Protein AF-A0A1Y4GPY2-F1 (afdb_monomer)

Secondary structure (DSSP, 8-state):
------HHHHHHHHHHHHHHHHHHHHHHHHHHHHHHHHHH-GGG--HHHHHHHHHHHHHHHHHHHHHHHH-S-HHHHHHHTHHHHHHHS-SHHHHHHHHHHHHTT-HHHHHHHHHHHHHHHHHHHHHHHHHH--TTTTT-THHHHHHHHHHHHHHHHHHHHHHH---HHHHHHHHHHHHTT---SSS---SHHHHHHHHHHHHHHHHHHHHHHHHHHHHHHHHHHGGG---HHHHHHHHHHTTGGG--HHHHHHHHHHHHHHHHHTS-----------S-----SHHHHHHHT-HHHHHHHHHHHHHHHHHHHHHHHHHHHHHHS--

Radius of gyration: 28.63 Å; Cα contacts (8 Å, |Δi|>4): 194; chains: 1; bounding box: 67×47×97 Å

pLDDT: mean 74.36, std 15.92, range [27.17, 95.75]

Nearest PDB structures (foldseek):
  4qe9-assembly1_A  TM=8.331E-01  e=1.041E-02  Methanothermobacter thermautotrophicus str. Delta H
  6u6h-assembly1_A  TM=8.028E-01  e=7.815E-03  Methanothermobacter thermautotrophicus
  3ldc-assembly1_A  TM=8.212E-01  e=1.145E-02  Methanothermobacter th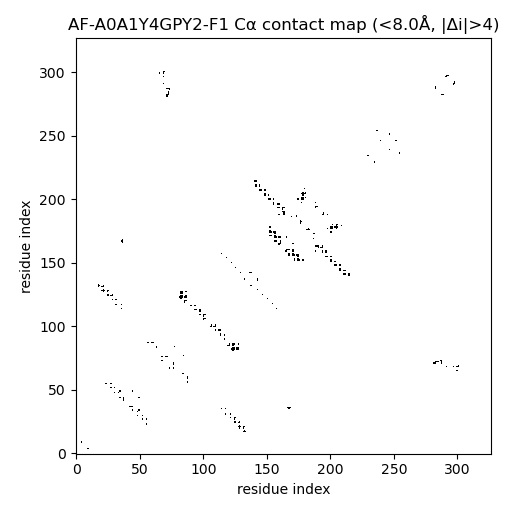ermautotrophicus str. Delta H
  3ous-assembly1_A  TM=8.246E-01  e=1.260E-02  Methanothermobacter thermautotrophicus str. Delta H
  8vt9-assembly1_A  TM=5.087E-01  e=3.182E-04  Spirochaeta thermophila

Sequence (327 aa):
MDVKLKPFVKKRAIFVYEVSLPLMALFSLVTLIALGSSYFHPERQPLLIYALDHIIWFVFTADLLVRLCFARSLKGFLTSRLPELVAVVPVMPFIALNYVFERLGWDGVSSFYIQAVFFVKFIAYLGRAFTTQSRFFKTNLLHYAGGVTIISIVTAAMFFVNSEKSTYEDAIWWAFVTASTTGYGDIVPKSDMGRVTGVCLMILGVACTTAFTSIIAGRIMARSGEQKKQNPHIAAIQGQLDRFMSLTDDEVEDICAVLKSLKRGGEAPEEAEESEKPEDSAPQTALDRRWQSLAAVARVREKFAPFIRAEEEMTELIKEKKKEEGD

Structure (mmCIF, N/CA/C/O backbone):
data_AF-A0A1Y4GPY2-F1
#
_entry.id   AF-A0A1Y4GPY2-F1
#
loop_
_atom_site.group_PDB
_atom_site.id
_atom_site.type_symbol
_atom_site.label_atom_id
_atom_site.label_alt_id
_atom_site.label_comp_id
_atom_site.label_asym_id
_atom_site.label_entity_id
_atom_site.label_seq_id
_atom_site.pdbx_PDB_ins_code
_atom_site.Cartn_x
_atom_site.Cartn_y
_atom_site.Cartn_z
_atom_site.occupancy
_atom_site.B_iso_or_equiv
_atom_site.auth_seq_id
_atom_site.auth_comp_id
_atom_site.auth_asym_id
_atom_site.auth_atom_id
_atom_site.pdbx_PDB_model_num
ATOM 1 N N . MET A 1 1 ? -42.551 -0.683 2.704 1.00 32.09 1 MET A N 1
ATOM 2 C CA . MET A 1 1 ? -42.484 -2.139 2.951 1.00 32.09 1 MET A CA 1
ATOM 3 C C . MET A 1 1 ? -41.342 -2.357 3.932 1.00 32.09 1 MET A C 1
ATOM 5 O O . MET A 1 1 ? -40.193 -2.443 3.519 1.00 32.09 1 MET A O 1
ATOM 9 N N . ASP A 1 2 ? -41.647 -2.278 5.230 1.00 33.47 2 ASP A N 1
ATOM 10 C CA . ASP A 1 2 ? -40.664 -2.380 6.315 1.00 33.47 2 ASP A CA 1
ATOM 11 C C . ASP A 1 2 ? -40.169 -3.820 6.431 1.00 33.47 2 ASP A C 1
ATOM 13 O O . ASP A 1 2 ? -40.800 -4.677 7.052 1.00 33.47 2 ASP A O 1
ATOM 17 N N . VAL A 1 3 ? -39.029 -4.112 5.808 1.00 43.34 3 VAL A N 1
ATOM 18 C CA . VAL A 1 3 ? -38.342 -5.386 6.017 1.00 43.34 3 VAL A CA 1
ATOM 19 C C . VAL A 1 3 ? -37.656 -5.309 7.381 1.00 43.34 3 VAL A C 1
ATOM 21 O O . VAL A 1 3 ? -36.494 -4.921 7.490 1.00 43.34 3 VAL A O 1
ATOM 24 N N . LYS A 1 4 ? -38.382 -5.667 8.447 1.00 42.91 4 LYS A N 1
ATOM 25 C CA . LYS A 1 4 ? -37.795 -5.947 9.766 1.00 42.91 4 LYS A CA 1
ATOM 26 C C . LYS A 1 4 ? -36.867 -7.160 9.636 1.00 42.91 4 LYS A C 1
ATOM 28 O O . LYS A 1 4 ? -37.291 -8.304 9.790 1.00 42.91 4 LYS A O 1
ATOM 33 N N . LEU A 1 5 ? -35.592 -6.927 9.318 1.00 50.94 5 LEU A N 1
ATOM 34 C CA . LEU A 1 5 ? -34.570 -7.970 9.384 1.00 50.94 5 LEU A CA 1
ATOM 35 C C . LEU A 1 5 ? -34.422 -8.432 10.838 1.00 50.94 5 LEU A C 1
ATOM 37 O O . LEU A 1 5 ? -34.170 -7.622 11.728 1.00 50.94 5 LEU A O 1
ATOM 41 N N . LYS A 1 6 ? -34.545 -9.743 11.074 1.00 54.56 6 LYS A N 1
ATOM 42 C CA . LYS A 1 6 ? -34.299 -10.343 12.393 1.00 54.56 6 LYS A CA 1
ATOM 43 C C . LYS A 1 6 ? -32.892 -9.950 12.896 1.00 54.56 6 LYS A C 1
ATOM 45 O O . LYS A 1 6 ? -31.945 -10.014 12.105 1.00 54.56 6 LYS A O 1
ATOM 50 N N . PRO A 1 7 ? -32.713 -9.624 14.191 1.00 55.94 7 PRO A N 1
ATOM 51 C CA . PRO A 1 7 ? -31.446 -9.123 14.747 1.00 55.94 7 PRO A CA 1
ATOM 52 C C . PRO A 1 7 ? -30.244 -10.051 14.487 1.00 55.94 7 PRO A C 1
ATOM 54 O O . PRO A 1 7 ? -29.130 -9.588 14.247 1.00 55.94 7 PRO A O 1
ATOM 57 N N . PHE A 1 8 ? -30.475 -11.365 14.410 1.00 51.12 8 PHE A N 1
ATOM 58 C CA . PHE A 1 8 ? -29.452 -12.354 14.054 1.00 51.12 8 PHE A CA 1
ATOM 59 C C . PHE A 1 8 ? -28.926 -12.219 12.611 1.00 51.12 8 PHE A C 1
ATOM 61 O O . PHE A 1 8 ? -27.724 -12.325 12.368 1.00 51.12 8 PHE A O 1
ATOM 68 N N . VAL A 1 9 ? -29.808 -11.940 11.644 1.00 59.84 9 VAL A N 1
ATOM 69 C CA . VAL A 1 9 ? -29.429 -11.742 10.232 1.00 59.84 9 VAL A CA 1
ATOM 70 C C . VAL A 1 9 ? -28.647 -10.436 10.075 1.00 59.84 9 VAL A C 1
ATOM 72 O O . VAL A 1 9 ? -27.699 -10.371 9.298 1.00 59.84 9 VAL A O 1
ATOM 75 N N . LYS A 1 10 ? -28.980 -9.422 10.882 1.00 62.34 10 LYS A N 1
ATOM 76 C CA . LYS A 1 10 ? -28.294 -8.126 10.904 1.00 62.34 10 LYS A CA 1
ATOM 77 C C . LYS A 1 10 ? -26.858 -8.230 11.423 1.00 62.34 10 LYS A C 1
ATOM 79 O O . LYS A 1 10 ? -25.945 -7.715 10.785 1.00 62.34 10 LYS A O 1
ATOM 84 N N . LYS A 1 11 ? -26.641 -8.976 12.514 1.00 60.31 11 LYS A N 1
ATOM 85 C CA . LYS A 1 11 ? -25.298 -9.238 13.063 1.00 60.31 11 LYS A CA 1
ATOM 86 C C . LYS A 1 11 ? -24.416 -10.012 12.075 1.00 60.31 11 LYS A C 1
ATOM 88 O O . LYS A 1 11 ? -23.249 -9.677 11.904 1.00 60.31 11 LYS A O 1
ATOM 93 N N . ARG A 1 12 ? -24.985 -11.001 11.369 1.00 65.31 12 ARG A N 1
ATOM 94 C CA . ARG A 1 12 ? -24.288 -11.713 10.283 1.00 65.31 12 ARG A CA 1
ATOM 95 C C . ARG A 1 12 ? -23.960 -10.804 9.098 1.00 65.31 12 ARG A C 1
ATOM 97 O O . ARG A 1 12 ? -22.866 -10.916 8.570 1.00 65.31 12 ARG A O 1
ATOM 104 N N . ALA A 1 13 ? -24.860 -9.910 8.695 1.00 65.81 13 ALA A N 1
ATOM 105 C CA . ALA A 1 13 ? -24.622 -9.000 7.573 1.00 65.81 13 ALA A CA 1
ATOM 106 C C . ALA A 1 13 ? -23.493 -7.993 7.858 1.00 65.81 13 ALA A C 1
ATOM 108 O O . ALA A 1 13 ? -22.637 -7.789 7.002 1.00 65.81 13 ALA A O 1
ATOM 109 N N . ILE A 1 14 ? -23.453 -7.424 9.068 1.00 67.75 14 ILE A N 1
ATOM 110 C CA . ILE A 1 14 ? -22.371 -6.523 9.499 1.00 67.75 14 ILE A CA 1
ATOM 111 C C . ILE A 1 14 ? -21.043 -7.283 9.559 1.00 67.75 14 ILE A C 1
ATOM 113 O O . ILE A 1 14 ? -20.051 -6.822 9.008 1.00 67.75 14 ILE A O 1
ATOM 117 N N . PHE A 1 15 ? -21.034 -8.489 10.133 1.00 67.38 15 PHE A N 1
ATOM 118 C CA . PHE A 1 15 ? -19.832 -9.324 10.170 1.00 67.38 15 PHE A CA 1
ATOM 119 C C . PHE A 1 15 ? -19.323 -9.693 8.767 1.00 67.38 15 PHE A C 1
ATOM 121 O O . PHE A 1 15 ? -18.131 -9.588 8.492 1.00 67.38 15 PHE A O 1
ATOM 128 N N . VAL A 1 16 ? -20.220 -10.092 7.857 1.00 74.25 16 VAL A N 1
ATOM 129 C CA . VAL A 1 16 ? -19.860 -10.386 6.461 1.00 74.25 16 VAL A CA 1
ATOM 130 C C . VAL A 1 16 ? -19.255 -9.154 5.799 1.00 74.25 16 VAL A C 1
ATOM 132 O O . VAL A 1 16 ? -18.221 -9.282 5.161 1.00 74.25 16 VAL A O 1
ATOM 135 N N . TYR A 1 17 ? -19.842 -7.974 6.000 1.00 74.56 17 TYR A N 1
ATOM 136 C CA . TYR A 1 17 ? -19.332 -6.708 5.475 1.00 74.56 17 TYR A CA 1
ATOM 137 C C . TYR A 1 17 ? -17.940 -6.346 6.024 1.00 74.56 17 TYR A C 1
ATOM 139 O O . TYR A 1 17 ? -17.048 -5.980 5.254 1.00 74.56 17 TYR A O 1
ATOM 147 N N . GLU A 1 18 ? -17.732 -6.499 7.336 1.00 69.12 18 GLU A N 1
ATOM 148 C CA . GLU A 1 18 ? -16.447 -6.245 8.002 1.00 69.12 18 GLU A CA 1
ATOM 149 C C . GLU A 1 18 ? -15.323 -7.155 7.494 1.00 69.12 18 GLU A C 1
ATOM 151 O O . GLU A 1 18 ? -14.172 -6.727 7.433 1.00 69.12 18 GLU A O 1
ATOM 156 N N . VAL A 1 19 ? -15.639 -8.396 7.114 1.00 73.31 19 VAL A N 1
ATOM 157 C CA . VAL A 1 19 ? -14.654 -9.366 6.611 1.00 73.31 19 VAL A CA 1
ATOM 158 C C . VAL A 1 19 ? -14.476 -9.265 5.095 1.00 73.31 19 VAL A C 1
ATOM 160 O O . VAL A 1 19 ? -13.355 -9.360 4.592 1.00 73.31 19 VAL A O 1
ATOM 163 N N . SER A 1 20 ? -15.559 -9.057 4.344 1.00 74.88 20 SER A N 1
ATOM 164 C CA . SER A 1 20 ? -15.519 -9.072 2.883 1.00 74.88 20 SER A CA 1
ATOM 165 C C . SER A 1 20 ? -14.762 -7.880 2.313 1.00 74.88 20 SER A C 1
ATOM 167 O O . SER A 1 20 ? -14.035 -8.038 1.338 1.00 74.88 20 SER A O 1
ATOM 169 N N . LEU A 1 21 ? -14.898 -6.687 2.901 1.00 76.69 21 LEU A N 1
ATOM 170 C CA . LEU A 1 21 ? -14.277 -5.486 2.340 1.00 76.69 21 LEU A CA 1
ATOM 171 C C . LEU A 1 21 ? -12.738 -5.488 2.414 1.00 76.69 21 LEU A C 1
ATOM 173 O O . LEU A 1 21 ? -12.119 -5.200 1.386 1.00 76.69 21 LEU A O 1
ATOM 177 N N . PRO A 1 22 ? -12.090 -5.835 3.545 1.00 76.00 22 PRO A N 1
ATOM 178 C CA . PRO A 1 22 ? -10.637 -5.986 3.582 1.00 76.00 22 PRO A CA 1
ATOM 179 C C . PRO A 1 22 ? -10.142 -7.097 2.652 1.00 76.00 22 PRO A C 1
ATOM 181 O O . PRO A 1 22 ? -9.106 -6.935 2.013 1.00 76.00 22 PRO A O 1
ATOM 184 N N . LEU A 1 23 ? -10.892 -8.199 2.530 1.00 78.31 23 LEU A N 1
ATOM 185 C CA . LEU A 1 23 ? -10.547 -9.293 1.621 1.00 78.31 23 LEU A CA 1
ATOM 186 C C . LEU A 1 23 ? -10.593 -8.843 0.154 1.00 78.31 23 LEU A C 1
ATOM 188 O O . LEU A 1 23 ? -9.670 -9.127 -0.603 1.00 78.31 23 LEU A O 1
ATOM 192 N N . MET A 1 24 ? -11.627 -8.093 -0.239 1.00 82.00 24 MET A N 1
ATOM 193 C CA . MET A 1 24 ? -11.709 -7.498 -1.576 1.00 82.00 24 MET A CA 1
ATOM 194 C C . MET A 1 24 ? -10.590 -6.482 -1.812 1.00 82.00 24 MET A C 1
ATOM 196 O O . MET A 1 24 ? -10.074 -6.408 -2.922 1.00 82.00 24 MET A O 1
ATOM 200 N N . ALA A 1 25 ? -10.180 -5.722 -0.789 1.00 79.88 25 ALA A N 1
ATOM 201 C CA . ALA A 1 25 ? -9.064 -4.782 -0.905 1.00 79.88 25 ALA A CA 1
ATOM 202 C C . ALA A 1 25 ? -7.729 -5.521 -1.100 1.00 79.88 25 ALA A C 1
ATOM 204 O O . ALA A 1 25 ? -6.933 -5.148 -1.961 1.00 79.88 25 ALA A O 1
ATOM 205 N N . LEU A 1 26 ? -7.514 -6.624 -0.380 1.00 79.75 26 LEU A N 1
ATOM 206 C CA . LEU A 1 26 ? -6.351 -7.487 -0.583 1.00 79.75 26 LEU A CA 1
ATOM 207 C C . LEU A 1 26 ? -6.362 -8.130 -1.976 1.00 79.75 26 LEU A C 1
ATOM 209 O O . LEU A 1 26 ? -5.344 -8.141 -2.659 1.00 79.75 26 LEU A O 1
ATOM 213 N N . PHE A 1 27 ? -7.516 -8.617 -2.431 1.00 81.19 27 PHE A N 1
ATOM 214 C CA . PHE A 1 27 ? -7.654 -9.172 -3.774 1.00 81.19 27 PHE A CA 1
ATOM 215 C C . PHE A 1 27 ? -7.417 -8.106 -4.856 1.00 81.19 27 PHE A C 1
ATOM 217 O O . PHE A 1 27 ? -6.751 -8.386 -5.848 1.00 81.19 27 PHE A O 1
ATOM 224 N N . SER A 1 28 ? -7.865 -6.863 -4.638 1.00 82.38 28 SER A N 1
ATOM 225 C CA . SER A 1 28 ? -7.579 -5.748 -5.554 1.00 82.38 28 SER A CA 1
ATOM 226 C C . SER A 1 28 ? -6.089 -5.409 -5.649 1.00 82.38 28 SER A C 1
ATOM 228 O O . SER A 1 28 ? -5.630 -4.905 -6.666 1.00 82.38 28 SER A O 1
ATOM 230 N N . LEU A 1 29 ? -5.302 -5.737 -4.621 1.00 79.31 29 LEU A N 1
ATOM 231 C CA . LEU A 1 29 ? -3.845 -5.630 -4.671 1.00 79.31 29 LEU A CA 1
ATOM 232 C C . LEU A 1 29 ? -3.252 -6.610 -5.692 1.00 79.31 29 LEU A C 1
ATOM 234 O O . LEU A 1 29 ? -2.350 -6.259 -6.447 1.00 79.31 29 LEU A O 1
ATOM 238 N N . VAL A 1 30 ? -3.790 -7.832 -5.728 1.00 77.12 30 VAL A N 1
ATOM 239 C CA . VAL A 1 30 ? -3.373 -8.884 -6.661 1.00 77.12 30 VAL A CA 1
ATOM 240 C C . VAL A 1 30 ? -3.780 -8.524 -8.088 1.00 77.12 30 VAL A C 1
ATOM 242 O O . VAL A 1 30 ? -2.958 -8.638 -8.996 1.00 77.12 30 VAL A O 1
ATOM 245 N N . THR A 1 31 ? -5.010 -8.033 -8.296 1.00 76.75 31 THR A N 1
ATOM 246 C CA . THR A 1 31 ? -5.445 -7.572 -9.627 1.00 76.75 31 THR A CA 1
ATOM 247 C C . THR A 1 31 ? -4.618 -6.386 -10.102 1.00 76.75 31 THR A C 1
ATOM 249 O O . THR A 1 31 ? -4.259 -6.342 -11.273 1.00 76.75 31 THR A O 1
ATOM 252 N N . LEU A 1 32 ? -4.238 -5.470 -9.206 1.00 78.00 32 LEU A N 1
ATOM 253 C CA . LEU A 1 32 ? -3.385 -4.330 -9.532 1.00 78.00 32 LEU A CA 1
ATOM 254 C C . LEU A 1 32 ? -1.990 -4.762 -10.005 1.00 78.00 32 LEU A C 1
ATOM 256 O O . LEU A 1 32 ? -1.498 -4.226 -10.996 1.00 78.00 32 LEU A O 1
ATOM 260 N N . ILE A 1 33 ? -1.370 -5.737 -9.332 1.00 72.62 33 ILE A N 1
ATOM 261 C CA . ILE A 1 33 ? -0.071 -6.298 -9.740 1.00 72.62 33 ILE A CA 1
ATOM 262 C C . ILE A 1 33 ? -0.196 -6.981 -11.108 1.00 72.62 33 ILE A C 1
ATOM 264 O O . ILE A 1 33 ? 0.625 -6.738 -11.990 1.00 72.62 33 ILE A O 1
ATOM 268 N N . ALA A 1 34 ? -1.252 -7.776 -11.310 1.00 71.25 34 ALA A N 1
ATOM 269 C CA . ALA A 1 34 ? -1.515 -8.443 -12.584 1.00 71.25 34 ALA A CA 1
ATOM 270 C C . ALA A 1 34 ? -1.792 -7.448 -13.726 1.00 71.25 34 ALA A C 1
ATOM 272 O O . ALA A 1 34 ? -1.377 -7.668 -14.862 1.00 71.25 34 ALA A O 1
ATOM 273 N N . LEU A 1 35 ? -2.467 -6.331 -13.443 1.00 68.88 35 LEU A N 1
ATOM 274 C CA . LEU A 1 35 ? -2.715 -5.274 -14.422 1.00 68.88 35 LEU A CA 1
ATOM 275 C C . LEU A 1 35 ? -1.422 -4.513 -14.756 1.00 68.88 35 LEU A C 1
ATOM 277 O O . LEU A 1 35 ? -1.186 -4.189 -15.917 1.00 68.88 35 LEU A O 1
ATOM 281 N N . GLY A 1 36 ? -0.567 -4.286 -13.754 1.00 67.44 36 GLY A N 1
ATOM 282 C CA . GLY A 1 36 ? 0.763 -3.709 -13.929 1.00 67.44 36 GLY A CA 1
ATOM 283 C C . GLY A 1 36 ? 1.662 -4.577 -14.812 1.00 67.44 36 GLY A C 1
ATOM 284 O O . GLY A 1 36 ? 2.250 -4.061 -15.758 1.00 67.44 36 GLY A O 1
ATOM 285 N N . SER A 1 37 ? 1.723 -5.895 -14.577 1.00 65.38 37 SER A N 1
ATOM 286 C CA . SER A 1 37 ? 2.499 -6.814 -15.428 1.00 65.38 37 SER A CA 1
ATOM 287 C C . SER A 1 37 ? 1.935 -6.899 -16.848 1.00 65.38 37 SER A C 1
ATOM 289 O O . SER A 1 37 ? 2.682 -6.918 -17.826 1.00 65.38 37 SER A O 1
ATOM 291 N N . SER A 1 38 ? 0.610 -6.858 -16.975 1.00 60.47 38 SER A N 1
ATOM 292 C CA . SER A 1 38 ? -0.078 -6.921 -18.260 1.00 60.47 38 SER A CA 1
ATOM 293 C C . SER A 1 38 ? 0.016 -5.645 -19.102 1.00 60.47 38 SER A C 1
ATOM 295 O O . SER A 1 38 ? -0.230 -5.707 -20.304 1.00 60.47 38 SER A O 1
ATOM 297 N N . TYR A 1 39 ? 0.361 -4.498 -18.507 1.00 62.34 39 TYR A N 1
ATOM 298 C CA . TYR A 1 39 ? 0.722 -3.294 -19.265 1.00 62.34 39 TYR A CA 1
ATOM 299 C C . TYR A 1 39 ? 2.003 -3.529 -20.082 1.00 62.34 39 TYR A C 1
ATOM 301 O O . TYR A 1 39 ? 2.105 -3.087 -21.221 1.00 62.34 39 TYR A O 1
ATOM 309 N N . PHE A 1 40 ? 2.952 -4.290 -19.525 1.00 55.22 40 PHE A N 1
ATOM 310 C CA . PHE A 1 40 ? 4.210 -4.641 -20.188 1.00 55.22 40 PHE A CA 1
ATOM 311 C C . PHE A 1 40 ? 4.109 -5.920 -21.044 1.00 55.22 40 PHE A C 1
ATOM 313 O O . PHE A 1 40 ? 4.905 -6.102 -21.964 1.00 55.22 40 PHE A O 1
ATOM 320 N N . HIS A 1 41 ? 3.106 -6.778 -20.802 1.00 58.28 41 HIS A N 1
ATOM 321 C CA . HIS A 1 41 ? 2.816 -7.982 -21.595 1.00 58.28 41 HIS A CA 1
ATOM 322 C C . HIS A 1 41 ? 1.320 -8.088 -21.970 1.00 58.28 41 HIS A C 1
ATOM 324 O O . HIS A 1 41 ? 0.569 -8.819 -21.315 1.00 58.28 41 HIS A O 1
ATOM 330 N N . PRO A 1 42 ? 0.872 -7.409 -23.046 1.00 58.91 42 PRO A N 1
ATOM 331 C CA . PRO A 1 42 ? -0.545 -7.317 -23.427 1.00 58.91 42 PRO A CA 1
ATOM 332 C C . PRO A 1 42 ? -1.209 -8.667 -23.732 1.00 58.91 42 PRO A C 1
ATOM 334 O O . PRO A 1 42 ? -2.412 -8.835 -23.548 1.00 58.91 42 PRO A O 1
ATOM 337 N N . GLU A 1 43 ? -0.423 -9.649 -24.174 1.00 59.41 43 GLU A N 1
ATOM 338 C CA . GLU A 1 43 ? -0.913 -10.947 -24.658 1.00 59.41 43 GLU A CA 1
ATOM 339 C C . GLU A 1 43 ? -1.358 -11.898 -23.537 1.00 59.41 43 GLU A C 1
ATOM 341 O O . GLU A 1 43 ? -1.942 -12.948 -23.797 1.00 59.41 43 GLU A O 1
ATOM 346 N N . ARG A 1 44 ? -1.097 -11.534 -22.275 1.00 57.78 44 ARG A N 1
ATOM 347 C CA . ARG A 1 44 ? -1.382 -12.364 -21.098 1.00 57.78 44 ARG A CA 1
ATOM 348 C C . ARG A 1 44 ? -2.600 -11.918 -20.293 1.00 57.78 44 ARG A C 1
ATOM 350 O O . ARG A 1 44 ? -2.787 -12.444 -19.203 1.00 57.78 44 ARG A O 1
ATOM 357 N N . GLN A 1 45 ? -3.436 -10.992 -20.775 1.00 61.34 45 GLN A N 1
ATOM 358 C CA . GLN A 1 45 ? -4.612 -10.550 -20.012 1.00 61.34 45 GLN A CA 1
ATOM 359 C C . GLN A 1 45 ? -5.787 -11.536 -20.119 1.00 61.34 45 GLN A C 1
ATOM 361 O O . GLN A 1 45 ? -6.478 -11.548 -21.140 1.00 61.34 45 GLN A O 1
ATOM 366 N N . PRO A 1 46 ? -6.120 -12.321 -19.075 1.00 67.81 46 PRO A N 1
ATOM 367 C CA . PRO A 1 46 ? -7.402 -13.002 -19.046 1.00 67.81 46 PRO A CA 1
ATOM 368 C C . PRO A 1 46 ? -8.511 -11.963 -18.829 1.00 67.81 46 PRO A C 1
ATOM 370 O O . PRO A 1 46 ? -8.497 -11.215 -17.849 1.00 67.81 46 PRO A O 1
ATOM 373 N N . LEU A 1 47 ? -9.524 -11.972 -19.701 1.00 75.81 47 LEU A N 1
ATOM 374 C CA . LEU A 1 47 ? -10.754 -11.166 -19.592 1.00 75.81 47 LEU A CA 1
ATOM 375 C C . LEU A 1 47 ? -11.353 -11.178 -18.170 1.00 75.81 47 LEU A C 1
ATOM 377 O O . LEU A 1 47 ? -11.921 -10.193 -17.701 1.00 75.81 47 LEU A O 1
ATOM 381 N N . LEU A 1 48 ? -11.184 -12.301 -17.471 1.00 77.12 48 LEU A N 1
ATOM 382 C CA . LEU A 1 48 ? -11.626 -12.513 -16.101 1.00 77.12 48 LEU A CA 1
ATOM 383 C C . LEU A 1 48 ? -10.983 -11.542 -15.094 1.00 77.12 48 LEU A C 1
ATOM 385 O O . LEU A 1 48 ? -11.699 -11.032 -14.238 1.00 77.12 48 LEU A O 1
ATOM 389 N N . ILE A 1 49 ? -9.681 -11.238 -15.190 1.00 76.25 49 ILE A N 1
ATOM 390 C CA . ILE A 1 49 ? -9.018 -10.307 -14.253 1.00 76.25 49 ILE A CA 1
ATOM 391 C C . ILE A 1 49 ? -9.559 -8.889 -14.444 1.00 76.25 49 ILE A C 1
ATOM 393 O O . ILE A 1 49 ? -9.895 -8.226 -13.465 1.00 76.25 49 ILE A O 1
ATOM 397 N N . TYR A 1 50 ? -9.718 -8.454 -15.696 1.00 78.44 50 TYR A N 1
ATOM 398 C CA . TYR A 1 50 ? -10.289 -7.146 -16.013 1.00 78.44 50 TYR A CA 1
ATOM 399 C C . TYR A 1 50 ? -11.729 -7.009 -15.498 1.00 78.44 50 TYR A C 1
ATOM 401 O O . TYR A 1 50 ? -12.079 -6.001 -14.880 1.00 78.44 50 TYR A O 1
ATOM 409 N N . ALA A 1 51 ? -12.558 -8.038 -15.706 1.00 82.75 51 ALA A N 1
ATOM 410 C CA . ALA A 1 51 ? -13.935 -8.058 -15.223 1.00 82.75 51 ALA A CA 1
ATOM 411 C C . ALA A 1 51 ? -14.009 -8.015 -13.687 1.00 82.75 51 ALA A C 1
ATOM 413 O O . ALA A 1 51 ? -14.792 -7.242 -13.133 1.00 82.75 51 ALA A O 1
ATOM 414 N N . LEU A 1 52 ? -13.178 -8.802 -12.994 1.00 81.88 52 LEU A N 1
ATOM 415 C CA . LEU A 1 52 ? -13.124 -8.804 -11.531 1.00 81.88 52 LEU A CA 1
ATOM 416 C C . LEU A 1 52 ? -12.680 -7.450 -10.968 1.00 81.88 52 LEU A C 1
ATOM 418 O O . LEU A 1 52 ? -13.303 -6.965 -10.025 1.00 81.88 52 LEU A O 1
ATOM 422 N N . ASP A 1 53 ? -11.666 -6.818 -11.563 1.00 82.50 53 ASP A N 1
ATOM 423 C CA . ASP A 1 53 ? -11.197 -5.491 -11.149 1.00 82.50 53 ASP A CA 1
ATOM 424 C C . ASP A 1 53 ? -12.320 -4.440 -11.237 1.00 82.50 53 ASP A C 1
ATOM 426 O O . ASP A 1 53 ? -12.570 -3.710 -10.276 1.00 82.50 53 ASP A O 1
ATOM 430 N N . HIS A 1 54 ? -13.097 -4.444 -12.330 1.00 85.25 54 HIS A N 1
ATOM 431 C CA . HIS A 1 54 ? -14.237 -3.534 -12.511 1.00 85.25 54 HIS A CA 1
ATOM 432 C C . HIS A 1 54 ? -15.379 -3.801 -11.527 1.00 85.25 54 HIS A C 1
ATOM 434 O O . HIS A 1 54 ? -15.988 -2.855 -11.022 1.00 85.25 54 HIS A O 1
ATOM 440 N N . ILE A 1 55 ? -15.669 -5.071 -11.227 1.00 88.06 55 ILE A N 1
ATOM 441 C CA . ILE A 1 55 ? -16.681 -5.440 -10.228 1.00 88.06 55 ILE A CA 1
ATOM 442 C C . ILE A 1 55 ? -16.269 -4.917 -8.849 1.00 88.06 55 ILE A C 1
ATOM 444 O O . ILE A 1 55 ? -17.078 -4.295 -8.158 1.00 88.06 55 ILE A O 1
ATOM 448 N N . ILE A 1 56 ? -15.011 -5.124 -8.452 1.00 86.81 56 ILE A N 1
ATOM 449 C CA . ILE A 1 56 ? -14.492 -4.661 -7.160 1.00 86.81 56 ILE A CA 1
ATOM 450 C C . ILE A 1 56 ? -14.504 -3.136 -7.092 1.00 86.81 56 ILE A C 1
ATOM 452 O O . ILE A 1 56 ? -14.961 -2.565 -6.099 1.00 86.81 56 ILE A O 1
ATOM 456 N N . TRP A 1 57 ? -14.066 -2.472 -8.161 1.00 89.06 57 TRP A N 1
ATOM 457 C CA . TRP A 1 57 ? -14.116 -1.020 -8.269 1.00 89.06 57 TRP A CA 1
ATOM 458 C C . TRP A 1 57 ? -15.546 -0.487 -8.128 1.00 89.06 57 TRP A C 1
ATOM 460 O O . TRP A 1 57 ? -15.772 0.463 -7.374 1.00 89.06 57 TRP A O 1
ATOM 470 N N . PHE A 1 58 ? -16.530 -1.116 -8.779 1.00 89.94 58 PHE A N 1
ATOM 471 C CA . PHE A 1 58 ? -17.935 -0.724 -8.660 1.00 89.94 58 PHE A CA 1
ATOM 472 C C . PHE A 1 58 ? -18.441 -0.867 -7.222 1.00 89.94 58 PHE A C 1
ATOM 474 O O . PHE A 1 58 ? -19.080 0.045 -6.697 1.00 89.94 58 PHE A O 1
ATOM 481 N N . VAL A 1 59 ? -18.104 -1.975 -6.556 1.00 89.62 59 VAL A N 1
ATOM 482 C CA . VAL A 1 59 ? -18.460 -2.214 -5.150 1.00 89.62 59 VAL A CA 1
ATOM 483 C C . VAL A 1 59 ? -17.849 -1.148 -4.236 1.00 89.62 59 VAL A C 1
ATOM 485 O O . VAL A 1 59 ? -18.562 -0.583 -3.408 1.00 89.62 59 VAL A O 1
ATOM 488 N N . PHE A 1 60 ? -16.567 -0.812 -4.403 1.00 89.44 60 PHE A N 1
ATOM 489 C CA . PHE A 1 60 ? -15.909 0.234 -3.609 1.00 89.44 60 PHE A CA 1
ATOM 490 C C . PHE A 1 60 ? -16.465 1.627 -3.879 1.00 89.44 60 PHE A C 1
ATOM 492 O O . PHE A 1 60 ? -16.620 2.416 -2.947 1.00 89.44 60 PHE A O 1
ATOM 499 N N . THR A 1 61 ? -16.806 1.917 -5.131 1.00 89.75 61 THR A N 1
ATOM 500 C CA . THR A 1 61 ? -17.435 3.181 -5.517 1.00 89.75 61 THR A CA 1
ATOM 501 C C . THR A 1 61 ? -18.812 3.307 -4.875 1.00 89.75 61 THR A C 1
ATOM 503 O O . THR A 1 61 ? -19.111 4.322 -4.252 1.00 89.75 61 THR A O 1
ATOM 506 N N . ALA A 1 62 ? -19.641 2.264 -4.962 1.00 88.94 62 ALA A N 1
ATOM 507 C CA . ALA A 1 62 ? -20.966 2.248 -4.352 1.00 88.94 62 ALA A CA 1
ATOM 508 C C . ALA A 1 62 ? -20.894 2.390 -2.823 1.00 88.94 62 ALA A C 1
ATOM 510 O O . ALA A 1 62 ? -21.621 3.200 -2.249 1.00 88.94 62 ALA A O 1
ATOM 511 N N . ASP A 1 63 ? -19.987 1.658 -2.173 1.00 87.38 63 ASP A N 1
ATOM 512 C CA . ASP A 1 63 ? -19.725 1.754 -0.734 1.00 87.38 63 ASP A CA 1
ATOM 513 C C . ASP A 1 63 ? -19.319 3.179 -0.318 1.00 87.38 63 ASP A C 1
ATOM 515 O O . ASP A 1 63 ? -19.913 3.759 0.596 1.00 87.38 63 ASP A O 1
ATOM 519 N N . LEU A 1 64 ? -18.374 3.790 -1.043 1.00 86.69 64 LEU A N 1
ATOM 520 C CA . LEU A 1 64 ? -17.930 5.161 -0.793 1.00 86.69 64 LEU A CA 1
ATOM 521 C C . LEU A 1 64 ? -19.070 6.172 -0.982 1.00 86.69 64 LEU A C 1
ATOM 523 O O . LEU A 1 64 ? -19.223 7.074 -0.161 1.00 86.69 64 LEU A O 1
ATOM 527 N N . LEU A 1 65 ? -19.892 6.016 -2.025 1.00 88.06 65 LEU A N 1
ATOM 528 C CA . LEU A 1 65 ? -21.030 6.897 -2.300 1.00 88.06 65 LEU A CA 1
ATOM 529 C C . LEU A 1 65 ? -22.095 6.821 -1.205 1.00 88.06 65 LEU A C 1
ATOM 531 O O . LEU A 1 65 ? -22.602 7.859 -0.773 1.00 88.06 65 LEU A O 1
ATOM 535 N N . VAL A 1 66 ? -22.417 5.616 -0.725 1.00 84.88 66 VAL A N 1
ATOM 536 C CA . VAL A 1 66 ? -23.345 5.444 0.400 1.00 84.88 66 VAL A CA 1
ATOM 537 C C . VAL A 1 66 ? -22.781 6.139 1.637 1.00 84.88 66 VAL A C 1
ATOM 539 O O . VAL A 1 66 ? -23.464 6.975 2.225 1.00 84.88 66 VAL A O 1
ATOM 542 N N . ARG A 1 67 ? -21.516 5.885 1.992 1.00 83.56 67 ARG A N 1
ATOM 543 C CA . ARG A 1 67 ? -20.855 6.522 3.145 1.00 83.56 67 ARG A CA 1
ATOM 544 C C . ARG A 1 67 ? -20.806 8.050 3.025 1.00 83.56 67 ARG A C 1
ATOM 546 O O . ARG A 1 67 ? -21.062 8.747 4.006 1.00 83.56 67 ARG A O 1
ATOM 553 N N . LEU A 1 68 ? -20.572 8.578 1.825 1.00 84.81 68 LEU A N 1
ATOM 554 C CA . LEU A 1 68 ? -20.576 10.015 1.542 1.00 84.81 68 LEU A CA 1
ATOM 555 C C . LEU A 1 68 ? -21.970 10.648 1.722 1.00 84.81 68 LEU A C 1
ATOM 557 O O . LEU A 1 68 ? -22.075 11.792 2.163 1.00 84.81 68 LEU A O 1
ATOM 561 N N . CYS A 1 69 ? -23.053 9.916 1.436 1.00 83.56 69 CYS A N 1
ATOM 562 C CA . CYS A 1 69 ? -24.424 10.391 1.678 1.00 83.56 69 CYS A CA 1
ATOM 563 C C . CYS A 1 69 ? -24.760 10.506 3.177 1.00 83.56 69 CYS A C 1
ATOM 565 O O . CYS A 1 69 ? -25.637 11.279 3.571 1.00 83.56 69 CYS A O 1
ATOM 567 N N . PHE A 1 70 ? -24.077 9.742 4.030 1.00 79.88 70 PHE A N 1
ATOM 568 C CA . PHE A 1 70 ? -24.259 9.802 5.481 1.00 79.88 70 PHE A CA 1
ATOM 569 C C . PHE A 1 70 ? -23.274 10.738 6.184 1.00 79.88 70 PHE A C 1
ATOM 571 O O . PHE A 1 70 ? -23.538 11.123 7.324 1.00 79.88 70 PHE A O 1
ATOM 578 N N . ALA A 1 71 ? -22.209 11.167 5.504 1.00 79.25 71 ALA A N 1
ATOM 579 C CA . ALA A 1 71 ? -21.213 12.081 6.043 1.00 79.25 71 ALA A CA 1
ATOM 580 C C . ALA A 1 71 ? -21.841 13.385 6.568 1.00 79.25 71 ALA A C 1
ATOM 582 O O . ALA A 1 71 ? -22.599 14.067 5.873 1.00 79.25 71 ALA A O 1
ATOM 583 N N . ARG A 1 72 ? -21.505 13.744 7.814 1.00 71.69 72 ARG A N 1
ATOM 584 C CA . ARG A 1 72 ? -21.947 15.001 8.440 1.00 71.69 72 ARG A CA 1
ATOM 585 C C . ARG A 1 72 ? -21.194 16.216 7.881 1.00 71.69 72 ARG A C 1
ATOM 587 O O . ARG A 1 72 ? -21.811 17.264 7.712 1.00 71.69 72 ARG A O 1
ATOM 594 N N . SER A 1 73 ? -19.907 16.061 7.550 1.00 77.38 73 SER A N 1
ATOM 595 C CA . SER A 1 73 ? -19.075 17.082 6.901 1.00 77.38 73 SER A CA 1
ATOM 596 C C . SER A 1 73 ? -18.354 16.515 5.677 1.00 77.38 73 SER A C 1
ATOM 598 O O . SER A 1 73 ? -17.704 15.471 5.746 1.00 77.38 73 SER A O 1
ATOM 600 N N . LEU A 1 74 ? -18.450 17.206 4.539 1.00 78.88 74 LEU A N 1
ATOM 601 C CA . LEU A 1 74 ? -17.841 16.757 3.288 1.00 78.88 74 LEU A CA 1
ATOM 602 C C . LEU A 1 74 ? -16.315 16.864 3.374 1.00 78.88 74 LEU A C 1
ATOM 604 O O . LEU A 1 74 ? -15.598 15.913 3.075 1.00 78.88 74 LEU A O 1
ATOM 608 N N . LYS A 1 75 ? -15.811 18.004 3.864 1.00 79.31 75 LYS A N 1
ATOM 609 C CA . LYS A 1 75 ? -14.370 18.243 4.018 1.00 79.31 75 LYS A CA 1
ATOM 610 C C . LYS A 1 75 ? -13.733 17.246 4.987 1.00 79.31 75 LYS A C 1
ATOM 612 O O . LYS A 1 75 ? -12.720 16.650 4.642 1.00 79.31 75 LYS A O 1
ATOM 617 N N . GLY A 1 76 ? -14.347 17.033 6.155 1.00 78.69 76 GLY A N 1
ATOM 618 C CA . GLY A 1 76 ? -13.847 16.085 7.155 1.00 78.69 76 GLY A CA 1
ATOM 619 C C . GLY A 1 76 ? -13.867 14.640 6.656 1.00 78.69 76 GLY A C 1
ATOM 620 O O . GLY A 1 76 ? -12.921 13.886 6.892 1.00 78.69 76 GLY A O 1
ATOM 621 N N . PHE A 1 77 ? -14.900 14.262 5.899 1.00 81.81 77 PHE A N 1
ATOM 622 C CA . PHE A 1 77 ? -14.974 12.949 5.262 1.00 81.81 77 PHE A CA 1
ATOM 623 C C . PHE A 1 77 ? -13.865 12.747 4.221 1.00 81.81 77 PHE A C 1
ATOM 625 O O . PHE A 1 77 ? -13.175 11.730 4.256 1.00 81.81 77 PHE A O 1
ATOM 632 N N . LEU A 1 78 ? -13.645 13.727 3.336 1.00 82.00 78 LEU A N 1
ATOM 633 C CA . LEU A 1 78 ? -12.604 13.640 2.307 1.00 82.00 78 LEU A CA 1
ATOM 634 C C . LEU A 1 78 ? -11.197 13.552 2.913 1.00 82.00 78 LEU A C 1
ATOM 636 O O . LEU A 1 78 ? -10.384 12.768 2.433 1.00 82.00 78 LEU A O 1
ATOM 640 N N . THR A 1 79 ? -10.903 14.317 3.969 1.00 80.50 79 THR A N 1
ATOM 641 C CA . THR A 1 79 ? -9.567 14.319 4.589 1.00 80.50 79 THR A CA 1
ATOM 642 C C . THR A 1 79 ? -9.290 13.071 5.423 1.00 80.50 79 THR A C 1
ATOM 644 O O . THR A 1 79 ? -8.158 12.602 5.453 1.00 80.50 79 THR A O 1
ATOM 647 N N . SER A 1 80 ? -10.302 12.512 6.091 1.00 80.00 80 SER A N 1
ATOM 648 C CA . SER A 1 80 ? -10.131 11.307 6.920 1.00 80.00 80 SER A CA 1
ATOM 649 C C . SER A 1 80 ? -10.066 10.013 6.104 1.00 80.00 80 SER A C 1
ATOM 651 O O . SER A 1 80 ? -9.465 9.039 6.552 1.00 80.00 80 SER A O 1
ATOM 653 N N . ARG A 1 81 ? -10.653 9.991 4.898 1.00 82.25 81 ARG A N 1
ATOM 654 C CA . ARG A 1 81 ? -10.761 8.793 4.044 1.00 82.25 81 ARG A CA 1
ATOM 655 C C . ARG A 1 81 ? -10.015 8.913 2.716 1.00 82.25 81 ARG A C 1
ATOM 657 O O . ARG A 1 81 ? -10.424 8.322 1.717 1.00 82.25 81 ARG A O 1
ATOM 664 N N . LEU A 1 82 ? -8.890 9.631 2.707 1.00 85.00 82 LEU A N 1
ATOM 665 C CA . LEU A 1 82 ? -8.043 9.786 1.518 1.00 85.00 82 LEU A CA 1
ATOM 666 C C . LEU A 1 82 ? -7.692 8.450 0.825 1.00 85.00 82 LEU A C 1
ATOM 668 O O . LEU A 1 82 ? -7.851 8.388 -0.395 1.00 85.00 82 LEU A O 1
ATOM 672 N N . PRO A 1 83 ? -7.310 7.362 1.533 1.00 85.19 83 PRO A N 1
ATOM 673 C CA . PRO A 1 83 ? -7.016 6.085 0.875 1.00 85.19 83 PRO A CA 1
ATOM 674 C C . PRO A 1 83 ? -8.227 5.495 0.140 1.00 85.19 83 PRO A C 1
ATOM 676 O O . PRO A 1 83 ? -8.092 4.955 -0.954 1.00 85.19 83 PRO A O 1
ATOM 679 N N . GLU A 1 84 ? -9.431 5.637 0.706 1.00 87.00 84 GLU A N 1
ATOM 680 C CA . GLU A 1 84 ? -10.663 5.140 0.086 1.00 87.00 84 GLU A CA 1
ATOM 681 C C . GLU A 1 84 ? -11.023 5.940 -1.170 1.00 87.00 84 GLU A C 1
ATOM 683 O O . GLU A 1 84 ? -11.467 5.354 -2.157 1.00 87.00 84 GLU A O 1
ATOM 688 N N . LEU A 1 85 ? -10.799 7.258 -1.147 1.00 88.44 85 LEU A N 1
ATOM 689 C CA . LEU A 1 85 ? -11.047 8.130 -2.291 1.00 88.44 85 LEU A CA 1
ATOM 690 C C . LEU A 1 85 ? -10.092 7.813 -3.444 1.00 88.44 85 LEU A C 1
ATOM 692 O O . LEU A 1 85 ? -10.544 7.612 -4.568 1.00 88.44 85 LEU A O 1
ATOM 696 N N . VAL A 1 86 ? -8.788 7.717 -3.162 1.00 89.06 86 VAL A N 1
ATOM 697 C CA . VAL A 1 86 ? -7.758 7.425 -4.173 1.00 89.06 86 VAL A CA 1
ATOM 698 C C . VAL A 1 86 ? -7.965 6.041 -4.797 1.00 89.06 86 VAL A C 1
ATOM 700 O O . VAL A 1 86 ? -7.808 5.890 -6.006 1.00 89.06 86 VAL A O 1
ATOM 703 N N . ALA A 1 87 ? -8.392 5.043 -4.016 1.00 86.19 87 ALA A N 1
ATOM 704 C CA . ALA A 1 87 ? -8.671 3.695 -4.521 1.00 86.19 87 ALA A CA 1
ATOM 705 C C . ALA A 1 87 ? -9.807 3.656 -5.567 1.00 86.19 87 ALA A C 1
ATOM 707 O O . ALA A 1 87 ? -9.804 2.801 -6.455 1.00 86.19 87 ALA A O 1
ATOM 708 N N . VAL A 1 88 ? -10.769 4.581 -5.470 1.00 89.25 88 VAL A N 1
ATOM 709 C CA . VAL A 1 88 ? -11.932 4.688 -6.368 1.00 89.25 88 VAL A CA 1
ATOM 710 C C . VAL A 1 88 ? -11.632 5.527 -7.618 1.00 89.25 88 VAL A C 1
ATOM 712 O O . VAL A 1 88 ? -12.388 5.480 -8.587 1.00 89.25 88 VAL A O 1
ATOM 715 N N . VAL A 1 89 ? -10.516 6.255 -7.670 1.00 89.56 89 VAL A N 1
ATOM 716 C CA . VAL A 1 89 ? -10.165 7.050 -8.855 1.00 89.56 89 VAL A CA 1
ATOM 717 C C . VAL A 1 89 ? -9.941 6.129 -10.078 1.00 89.56 89 VAL A C 1
ATOM 719 O O . VAL A 1 89 ? -9.122 5.203 -10.006 1.00 89.56 89 VAL A O 1
ATOM 722 N N . PRO A 1 90 ? -10.642 6.356 -11.213 1.00 85.38 90 PRO A N 1
ATOM 723 C CA . PRO A 1 90 ? -10.436 5.584 -12.439 1.00 85.38 90 PRO A CA 1
ATOM 724 C C . PRO A 1 90 ? -9.004 5.720 -12.969 1.00 85.38 90 PRO A C 1
ATOM 726 O O . PRO A 1 90 ? -8.475 6.825 -13.047 1.00 85.38 90 PRO A O 1
ATOM 729 N N . VAL A 1 91 ? -8.392 4.607 -13.387 1.00 82.75 91 VAL A N 1
ATOM 730 C CA . VAL A 1 91 ? -6.995 4.574 -13.881 1.00 82.75 91 VAL A CA 1
ATOM 731 C C . VAL A 1 91 ? -6.881 5.003 -15.343 1.00 82.75 91 VAL A C 1
ATOM 733 O O . VAL A 1 91 ? -5.851 5.525 -15.758 1.00 82.75 91 VAL A O 1
ATOM 736 N N . MET A 1 92 ? -7.950 4.830 -16.125 1.00 82.50 92 MET A N 1
ATOM 737 C CA . MET A 1 92 ? -7.938 5.068 -17.573 1.00 82.50 92 MET A CA 1
ATOM 738 C C . MET A 1 92 ? -7.464 6.471 -17.990 1.00 82.50 92 MET A C 1
ATOM 740 O O . MET A 1 92 ? -6.661 6.545 -18.916 1.00 82.50 92 MET A O 1
ATOM 744 N N . PRO A 1 93 ? -7.857 7.579 -17.324 1.00 86.88 93 PRO A N 1
ATOM 745 C CA . PRO A 1 93 ? -7.339 8.906 -17.665 1.00 86.88 93 PRO A CA 1
ATOM 746 C C . PRO A 1 93 ? -5.821 9.034 -17.480 1.00 86.88 93 PRO A C 1
ATOM 748 O O . PRO A 1 93 ? -5.166 9.729 -18.251 1.00 86.88 93 PRO A O 1
ATOM 751 N N . PHE A 1 94 ? -5.255 8.342 -16.488 1.00 88.44 94 PHE A N 1
ATOM 752 C CA . PHE A 1 94 ? -3.814 8.337 -16.240 1.00 88.44 94 PHE A CA 1
ATOM 753 C C . PHE A 1 94 ? -3.086 7.536 -17.322 1.00 88.44 94 PHE A C 1
ATOM 755 O O . PHE A 1 94 ? -2.106 8.008 -17.886 1.00 88.44 94 PHE A O 1
ATOM 762 N N . ILE A 1 95 ? -3.616 6.372 -17.707 1.00 83.94 95 ILE A N 1
ATOM 763 C CA . ILE A 1 95 ? -3.076 5.598 -18.837 1.00 83.94 95 ILE A CA 1
ATOM 764 C C . ILE A 1 95 ? -3.156 6.407 -20.143 1.00 83.94 95 ILE A C 1
ATOM 766 O O . ILE A 1 95 ? -2.193 6.447 -20.901 1.00 83.94 95 ILE A O 1
ATOM 770 N N . ALA A 1 96 ? -4.267 7.108 -20.389 1.00 85.19 96 ALA A N 1
ATOM 771 C CA . ALA A 1 96 ? -4.422 7.979 -21.555 1.00 85.19 96 ALA A CA 1
ATOM 772 C C . ALA A 1 96 ? -3.375 9.104 -21.590 1.00 85.19 96 ALA A C 1
ATOM 774 O O . ALA A 1 96 ? -2.834 9.404 -22.652 1.00 85.19 96 ALA A O 1
ATOM 775 N N . LEU A 1 97 ? -3.051 9.696 -20.435 1.00 88.62 97 LEU A N 1
ATOM 776 C CA . LEU A 1 97 ? -1.971 10.677 -20.334 1.00 88.62 97 LEU A CA 1
ATOM 777 C C . LEU A 1 97 ? -0.606 10.048 -20.635 1.00 88.62 97 LEU A C 1
ATOM 779 O O . LEU A 1 97 ? 0.216 10.670 -21.303 1.00 88.62 97 LEU A O 1
ATOM 783 N N . ASN A 1 98 ? -0.377 8.808 -20.203 1.00 87.81 98 ASN A N 1
ATOM 784 C CA . ASN A 1 98 ? 0.870 8.115 -20.495 1.00 87.81 98 ASN A CA 1
ATOM 785 C C . ASN A 1 98 ? 1.117 7.931 -22.002 1.00 87.81 98 ASN A C 1
ATOM 787 O O . ASN A 1 98 ? 2.233 8.161 -22.461 1.00 87.81 98 ASN A O 1
ATOM 791 N N . TYR A 1 99 ? 0.074 7.631 -22.784 1.00 85.69 99 TYR A N 1
ATOM 792 C CA . TYR A 1 99 ? 0.181 7.568 -24.248 1.00 85.69 99 TYR A CA 1
ATOM 793 C C . TYR A 1 99 ? 0.670 8.884 -24.872 1.00 85.69 99 TYR A C 1
ATOM 795 O O . TYR A 1 99 ? 1.312 8.867 -25.920 1.00 85.69 99 TYR A O 1
ATOM 803 N N . VAL A 1 100 ? 0.409 10.035 -24.240 1.00 88.44 100 VAL A N 1
ATOM 804 C CA . VAL A 1 100 ? 0.950 11.327 -24.691 1.00 88.44 100 VAL A CA 1
ATOM 805 C C . VAL A 1 100 ? 2.460 11.396 -24.457 1.00 88.44 100 VAL A C 1
ATOM 807 O O . VAL A 1 100 ? 3.182 11.865 -25.334 1.00 88.44 100 VAL A O 1
ATOM 810 N N . PHE A 1 101 ? 2.961 10.901 -23.321 1.00 88.94 101 PHE A N 1
ATOM 811 C CA . PHE A 1 101 ? 4.403 10.848 -23.046 1.00 88.94 101 PHE A CA 1
ATOM 812 C C . PHE A 1 101 ? 5.138 9.900 -23.995 1.00 88.94 101 PHE A C 1
ATOM 814 O O . PHE A 1 101 ? 6.190 10.266 -24.516 1.00 88.94 101 PHE A O 1
ATOM 821 N N . GLU A 1 102 ? 4.555 8.735 -24.284 1.00 86.00 102 GLU A N 1
ATOM 822 C CA . GLU A 1 102 ? 5.080 7.802 -25.290 1.00 86.00 102 GLU A CA 1
ATOM 823 C C . GLU A 1 102 ? 5.104 8.453 -26.683 1.00 86.00 102 GLU A C 1
ATOM 825 O O . GLU A 1 102 ? 6.103 8.392 -27.397 1.00 86.00 102 GLU A O 1
ATOM 830 N N . ARG A 1 103 ? 4.038 9.178 -27.056 1.00 89.38 103 ARG A N 1
ATOM 831 C CA . ARG A 1 103 ? 3.960 9.916 -28.330 1.00 89.38 103 ARG A CA 1
ATOM 832 C C . ARG A 1 103 ? 5.035 11.000 -28.458 1.00 89.38 103 ARG A C 1
ATOM 834 O O . ARG A 1 103 ? 5.475 11.284 -29.570 1.00 89.38 103 ARG A O 1
ATOM 841 N N . LEU A 1 104 ? 5.427 11.612 -27.342 1.00 92.62 104 LEU A N 1
ATOM 842 C CA . LEU A 1 104 ? 6.469 12.640 -27.267 1.00 92.62 104 LEU A CA 1
ATOM 843 C C . LEU A 1 104 ? 7.895 12.056 -27.203 1.00 92.62 104 LEU A C 1
ATOM 845 O O . LEU A 1 104 ? 8.854 12.827 -27.206 1.00 92.62 104 LEU A O 1
ATOM 849 N N . GLY A 1 105 ? 8.049 10.726 -27.163 1.00 88.00 105 GLY A N 1
ATOM 850 C CA . GLY A 1 105 ? 9.347 10.048 -27.074 1.00 88.00 105 GLY A CA 1
ATOM 851 C C . GLY A 1 105 ? 9.992 10.133 -25.688 1.00 88.00 105 GLY A C 1
ATOM 852 O O . GLY A 1 105 ? 11.215 10.101 -25.565 1.00 88.00 105 GLY A O 1
ATOM 853 N N . TRP A 1 106 ? 9.193 10.312 -24.633 1.00 88.88 106 TRP A N 1
ATOM 854 C CA . TRP A 1 106 ? 9.671 10.414 -23.251 1.00 88.88 106 TRP A CA 1
ATOM 855 C C . TRP A 1 106 ? 9.582 9.069 -22.525 1.00 88.88 106 TRP A C 1
ATOM 857 O O . TRP A 1 106 ? 8.945 8.952 -21.476 1.00 88.88 106 TRP A O 1
ATOM 867 N N . ASP A 1 107 ? 10.251 8.051 -23.061 1.00 80.56 107 ASP A N 1
ATOM 868 C CA . ASP A 1 107 ? 10.117 6.654 -22.614 1.00 80.56 107 ASP A CA 1
ATOM 869 C C . ASP A 1 107 ? 10.479 6.459 -21.129 1.00 80.56 107 ASP A C 1
ATOM 871 O O . ASP A 1 107 ? 9.816 5.721 -20.392 1.00 80.56 107 ASP A O 1
ATOM 875 N N . GLY A 1 108 ? 11.503 7.177 -20.653 1.00 78.81 108 GLY A N 1
ATOM 876 C CA . GLY A 1 108 ? 11.911 7.154 -19.244 1.00 78.81 108 GLY A CA 1
ATOM 877 C C . GLY A 1 108 ? 10.880 7.794 -18.307 1.00 78.81 108 GLY A C 1
ATOM 878 O O . GLY A 1 108 ? 10.613 7.267 -17.228 1.00 78.81 108 GLY A O 1
ATOM 879 N N . VAL A 1 109 ? 10.258 8.900 -18.731 1.00 84.38 109 VAL A N 1
ATOM 880 C CA . VAL A 1 109 ? 9.220 9.592 -17.946 1.00 84.38 109 VAL A CA 1
ATOM 881 C C . VAL A 1 109 ? 7.936 8.770 -17.927 1.00 84.38 109 VAL A C 1
ATOM 883 O O . VAL A 1 109 ? 7.315 8.642 -16.877 1.00 84.38 109 VAL A O 1
ATOM 886 N N . SER A 1 110 ? 7.570 8.176 -19.064 1.00 83.50 110 SER A N 1
ATOM 887 C CA . SER A 1 110 ? 6.401 7.308 -19.206 1.00 83.50 110 SER A CA 1
ATOM 888 C C . SER A 1 110 ? 6.465 6.103 -18.261 1.00 83.50 110 SER A C 1
ATOM 890 O O . SER A 1 110 ? 5.542 5.867 -17.474 1.00 83.50 110 SER A O 1
ATOM 892 N N . SER A 1 111 ? 7.599 5.396 -18.261 1.00 78.44 111 SER A N 1
ATOM 893 C CA . SER A 1 111 ? 7.811 4.223 -17.405 1.00 78.44 111 SER A CA 1
ATOM 894 C C . SER A 1 111 ? 7.684 4.575 -15.921 1.00 78.44 111 SER A C 1
ATOM 896 O O . SER A 1 111 ? 6.961 3.908 -15.177 1.00 78.44 111 SER A O 1
ATOM 898 N N . PHE A 1 112 ? 8.330 5.666 -15.498 1.00 82.31 112 PHE A N 1
ATOM 899 C CA . PHE A 1 112 ? 8.251 6.152 -14.121 1.00 82.31 112 PHE A CA 1
ATOM 900 C C . PHE A 1 112 ? 6.834 6.616 -13.746 1.00 82.31 112 PHE A C 1
ATOM 902 O O . PHE A 1 112 ? 6.347 6.324 -12.654 1.00 82.31 112 PHE A O 1
ATOM 909 N N . TYR A 1 113 ? 6.145 7.308 -14.654 1.00 86.94 113 TYR A N 1
ATOM 910 C CA . TYR A 1 113 ? 4.797 7.828 -14.437 1.00 86.94 113 TYR A CA 1
ATOM 911 C C . TYR A 1 113 ? 3.776 6.709 -14.203 1.00 86.94 113 TYR A C 1
ATOM 913 O O . TYR A 1 113 ? 3.047 6.744 -13.209 1.00 86.94 113 TYR A O 1
ATOM 921 N N . ILE A 1 114 ? 3.742 5.694 -15.074 1.00 83.25 114 ILE A N 1
ATOM 922 C CA . ILE A 1 114 ? 2.826 4.553 -14.927 1.00 83.25 114 ILE A CA 1
ATOM 923 C C . ILE A 1 114 ? 3.068 3.854 -13.596 1.00 83.25 114 ILE A C 1
ATOM 925 O O . ILE A 1 114 ? 2.133 3.626 -12.829 1.00 83.25 114 ILE A O 1
ATOM 929 N N . GLN A 1 115 ? 4.328 3.586 -13.272 1.00 80.62 115 GLN A N 1
ATOM 930 C CA . GLN A 1 115 ? 4.690 2.983 -12.000 1.00 80.62 115 GLN A CA 1
ATOM 931 C C . GLN A 1 115 ? 4.219 3.822 -10.808 1.00 80.62 115 GLN A C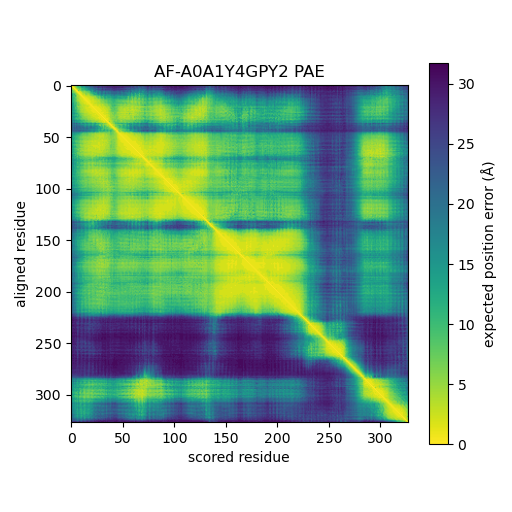 1
ATOM 933 O O . GLN A 1 115 ? 3.616 3.273 -9.890 1.00 80.62 115 GLN A O 1
ATOM 938 N N . ALA A 1 116 ? 4.409 5.143 -10.829 1.00 86.00 116 ALA A N 1
ATOM 939 C CA . ALA A 1 116 ? 3.934 6.021 -9.764 1.00 86.00 116 ALA A CA 1
ATOM 940 C C . ALA A 1 116 ? 2.405 5.956 -9.597 1.00 86.00 116 ALA A C 1
ATOM 942 O O . ALA A 1 116 ? 1.917 5.873 -8.470 1.00 86.00 116 ALA A O 1
ATOM 943 N N . VAL A 1 117 ? 1.640 5.920 -10.694 1.00 87.38 117 VAL A N 1
ATOM 944 C CA . VAL A 1 117 ? 0.173 5.767 -10.659 1.00 87.38 117 VAL A CA 1
ATOM 945 C C . VAL A 1 117 ? -0.223 4.448 -9.992 1.00 87.38 117 VAL A C 1
ATOM 947 O O . VAL A 1 117 ? -1.055 4.438 -9.079 1.00 87.38 117 VAL A O 1
ATOM 950 N N . PHE A 1 118 ? 0.399 3.338 -10.398 1.00 83.00 118 PHE A N 1
ATOM 951 C CA . PHE A 1 118 ? 0.150 2.028 -9.796 1.00 83.00 118 PHE A CA 1
ATOM 952 C C . PHE A 1 118 ? 0.584 1.978 -8.323 1.00 83.00 118 PHE A C 1
ATOM 954 O O . PHE A 1 118 ? -0.136 1.414 -7.503 1.00 83.00 118 PHE A O 1
ATOM 961 N N . PHE A 1 119 ? 1.684 2.630 -7.943 1.00 84.56 119 PHE A N 1
ATOM 962 C CA . PHE A 1 119 ? 2.144 2.695 -6.554 1.00 84.56 119 PHE A CA 1
ATOM 963 C C . PHE A 1 119 ? 1.203 3.494 -5.653 1.00 84.56 119 PHE A C 1
ATOM 965 O O . PHE A 1 119 ? 0.852 3.057 -4.558 1.00 84.56 119 PHE A O 1
ATOM 972 N N . VAL A 1 120 ? 0.731 4.647 -6.129 1.00 88.75 120 VAL A N 1
ATOM 973 C CA . VAL A 1 120 ? -0.269 5.451 -5.418 1.00 88.75 120 VAL A CA 1
ATOM 974 C C . VAL A 1 120 ? -1.547 4.635 -5.212 1.00 88.75 120 VAL A C 1
ATOM 976 O O . VAL A 1 120 ? -2.105 4.633 -4.113 1.00 88.75 120 VAL A O 1
ATOM 979 N N . LYS A 1 121 ? -1.978 3.869 -6.224 1.00 84.44 121 LYS A N 1
ATOM 980 C CA . LYS A 1 121 ? -3.113 2.947 -6.083 1.00 84.44 121 LYS A CA 1
ATOM 981 C C . LYS A 1 121 ? -2.845 1.799 -5.122 1.00 84.44 121 LYS A C 1
ATOM 983 O O . LYS A 1 121 ? -3.732 1.454 -4.347 1.00 84.44 121 LYS A O 1
ATOM 988 N N . PHE A 1 122 ? -1.642 1.239 -5.131 1.00 84.56 122 PHE A N 1
ATOM 989 C CA . PHE A 1 122 ? -1.232 0.205 -4.190 1.00 84.56 122 PHE A CA 1
ATOM 990 C C . PHE A 1 122 ? -1.332 0.707 -2.744 1.00 84.56 122 PHE A C 1
ATOM 992 O O . PHE A 1 122 ? -1.994 0.077 -1.920 1.00 84.56 122 PHE A O 1
ATOM 999 N N . ILE A 1 123 ? -0.764 1.886 -2.454 1.00 84.94 123 ILE A N 1
ATOM 1000 C CA . ILE A 1 123 ? -0.859 2.534 -1.137 1.00 84.94 123 ILE A CA 1
ATOM 1001 C C . ILE A 1 123 ? -2.322 2.786 -0.767 1.00 84.94 123 ILE A C 1
ATOM 1003 O O . ILE A 1 123 ? -2.708 2.572 0.381 1.00 84.94 123 ILE A O 1
ATOM 1007 N N . ALA A 1 124 ? -3.153 3.210 -1.719 1.00 86.75 124 ALA A N 1
ATOM 1008 C CA . ALA A 1 124 ? -4.567 3.462 -1.479 1.00 86.75 124 ALA A CA 1
ATOM 1009 C C . ALA A 1 124 ? -5.347 2.186 -1.122 1.00 86.75 124 ALA A C 1
ATOM 1011 O O . ALA A 1 124 ? -6.080 2.184 -0.134 1.00 86.75 124 ALA A O 1
ATOM 1012 N N . TYR A 1 125 ? -5.168 1.088 -1.866 1.00 84.25 125 TYR A N 1
ATOM 1013 C CA . TYR A 1 125 ? -5.817 -0.194 -1.561 1.00 84.25 125 TYR A CA 1
ATOM 1014 C C . TYR A 1 125 ? -5.320 -0.795 -0.252 1.00 84.25 125 TYR A C 1
ATOM 1016 O O . TYR A 1 125 ? -6.123 -1.284 0.544 1.00 84.25 125 TYR A O 1
ATOM 1024 N N . LEU A 1 126 ? -4.015 -0.709 0.004 1.00 81.56 126 LEU A N 1
ATOM 1025 C CA . LEU A 1 126 ? -3.432 -1.178 1.249 1.00 81.56 126 LEU A CA 1
ATOM 1026 C C . LEU A 1 126 ? -3.932 -0.346 2.436 1.00 81.56 126 LEU A C 1
ATOM 1028 O O . LEU A 1 126 ? -4.420 -0.896 3.419 1.00 81.56 126 LEU A O 1
ATOM 1032 N N . GLY A 1 127 ? -3.903 0.982 2.318 1.00 79.94 127 GLY A N 1
ATOM 1033 C CA . GLY A 1 127 ? -4.457 1.904 3.304 1.00 79.94 127 GLY A CA 1
ATOM 1034 C C . GLY A 1 127 ? -5.942 1.650 3.553 1.00 79.94 127 GLY A C 1
ATOM 1035 O O . GLY A 1 127 ? -6.351 1.573 4.705 1.00 79.94 127 GLY A O 1
ATOM 1036 N N . ARG A 1 128 ? -6.739 1.417 2.500 1.00 82.62 128 ARG A N 1
ATOM 1037 C CA . ARG A 1 128 ? -8.156 1.028 2.608 1.00 82.62 128 ARG A CA 1
ATOM 1038 C C . ARG A 1 128 ? -8.327 -0.287 3.365 1.00 82.62 128 ARG A C 1
ATOM 1040 O O . ARG A 1 128 ? -9.231 -0.380 4.197 1.00 82.62 128 ARG A O 1
ATOM 1047 N N . ALA A 1 129 ? -7.480 -1.285 3.110 1.00 77.25 129 ALA A N 1
ATOM 1048 C CA . ALA A 1 129 ? -7.495 -2.532 3.867 1.00 77.25 129 ALA A CA 1
ATOM 1049 C C . ALA A 1 129 ? -7.246 -2.258 5.358 1.00 77.25 129 ALA A C 1
ATOM 1051 O O . ALA A 1 129 ? -7.989 -2.770 6.185 1.00 77.25 129 ALA A O 1
ATOM 1052 N N . PHE A 1 130 ? -6.296 -1.384 5.708 1.00 72.31 130 PHE A N 1
ATOM 1053 C CA . PHE A 1 130 ? -6.020 -1.006 7.100 1.00 72.31 130 PHE A CA 1
ATOM 1054 C C . PHE A 1 130 ? -7.113 -0.146 7.754 1.00 72.31 130 PHE A C 1
ATOM 1056 O O . PHE A 1 130 ? -7.444 -0.380 8.914 1.00 72.31 130 PHE A O 1
ATOM 1063 N N . THR A 1 131 ? -7.711 0.816 7.043 1.00 69.12 131 THR A N 1
ATOM 1064 C CA . THR A 1 131 ? -8.769 1.687 7.595 1.00 69.12 131 THR A CA 1
ATOM 1065 C C . THR A 1 131 ? -10.108 0.969 7.749 1.00 69.12 131 THR A C 1
ATOM 1067 O O . THR A 1 131 ? -10.911 1.339 8.606 1.00 69.12 131 THR A O 1
ATOM 1070 N N . THR A 1 132 ? -10.354 -0.054 6.926 1.00 64.19 132 THR A N 1
ATOM 1071 C CA . THR A 1 132 ? -11.601 -0.835 6.932 1.00 64.19 132 THR A CA 1
ATOM 1072 C C . THR A 1 132 ? -11.583 -1.973 7.957 1.00 64.19 132 THR A C 1
ATOM 1074 O O . THR A 1 132 ? -12.641 -2.476 8.325 1.00 64.19 132 THR A O 1
ATOM 1077 N N . GLN A 1 133 ? -10.409 -2.372 8.454 1.00 56.25 133 GLN A N 1
ATOM 1078 C CA . GLN A 1 133 ? -10.277 -3.444 9.444 1.00 56.25 133 GLN A CA 1
ATOM 1079 C C . GLN A 1 133 ? -10.978 -3.097 10.770 1.00 56.25 133 GLN A C 1
ATOM 1081 O O . GLN A 1 133 ? -10.836 -2.002 11.328 1.00 56.25 133 GLN A O 1
ATOM 1086 N N . SER A 1 134 ? -11.762 -4.056 11.272 1.00 52.72 134 SER A N 1
ATOM 1087 C CA . SER A 1 134 ? -12.573 -3.917 12.481 1.00 52.72 134 SER A CA 1
ATOM 1088 C C . SER A 1 134 ? -11.723 -3.895 13.762 1.00 52.72 134 SER A C 1
ATOM 1090 O O . SER A 1 134 ? -10.504 -4.094 13.753 1.00 52.72 134 SER A O 1
ATOM 1092 N N . ARG A 1 135 ? -12.382 -3.630 14.902 1.00 49.66 135 ARG A N 1
ATOM 1093 C CA . ARG A 1 135 ? -11.785 -3.458 16.247 1.00 49.66 135 ARG A CA 1
ATOM 1094 C C . ARG A 1 135 ? -10.827 -4.591 16.667 1.00 49.66 135 ARG A C 1
ATOM 1096 O O . ARG A 1 135 ? -10.003 -4.365 17.545 1.00 49.66 135 ARG A O 1
ATOM 1103 N N . PHE A 1 136 ? -10.892 -5.763 16.026 1.00 44.47 136 PHE A N 1
ATOM 1104 C CA . PHE A 1 136 ? -10.020 -6.916 16.278 1.00 44.47 136 PHE A CA 1
ATOM 1105 C C . PHE A 1 136 ? -8.528 -6.666 15.983 1.00 44.47 136 PHE A C 1
ATOM 1107 O O . PHE A 1 136 ? -7.679 -7.229 16.673 1.00 44.47 136 PHE A O 1
ATOM 1114 N N . PHE A 1 137 ? -8.185 -5.814 15.006 1.00 51.91 137 PHE A N 1
ATOM 1115 C CA . PHE A 1 137 ? -6.781 -5.506 14.674 1.00 51.91 137 PHE A CA 1
ATOM 1116 C C . PHE A 1 137 ? -6.273 -4.185 15.266 1.00 51.91 137 PHE A C 1
ATOM 1118 O O . PHE A 1 137 ? -5.061 -4.015 15.404 1.00 51.91 137 PHE A O 1
ATOM 1125 N N . LYS A 1 138 ? -7.175 -3.283 15.676 1.00 51.88 138 LYS A N 1
ATOM 1126 C CA . LYS A 1 138 ? -6.843 -1.918 16.127 1.00 51.88 138 LYS A CA 1
ATOM 1127 C C . LYS A 1 138 ? -5.952 -1.854 17.375 1.00 51.88 138 LYS A C 1
ATOM 1129 O O . LYS A 1 138 ? -5.313 -0.837 17.599 1.00 51.88 138 LYS A O 1
ATOM 1134 N N . THR A 1 139 ? -5.857 -2.924 18.160 1.00 50.88 139 THR A N 1
ATOM 1135 C CA . THR A 1 139 ? -5.146 -2.923 19.451 1.00 50.88 139 THR A CA 1
ATOM 1136 C C . THR A 1 139 ? -3.692 -3.394 19.404 1.00 50.88 139 THR A C 1
ATOM 1138 O O . THR A 1 139 ? -3.070 -3.497 20.454 1.00 50.88 139 THR A O 1
ATOM 1141 N N . ASN A 1 140 ? -3.118 -3.724 18.238 1.00 59.78 140 ASN A N 1
ATOM 1142 C CA . ASN A 1 140 ? -1.833 -4.436 18.212 1.00 59.78 140 ASN A CA 1
ATOM 1143 C C . ASN A 1 140 ? -0.843 -3.903 17.179 1.00 59.78 140 ASN A C 1
ATOM 1145 O O . ASN A 1 140 ? -1.147 -3.930 15.996 1.00 59.78 140 ASN A O 1
ATOM 1149 N N . LEU A 1 141 ? 0.388 -3.586 17.599 1.00 68.19 141 LEU A N 1
ATOM 1150 C CA . LEU A 1 141 ? 1.530 -3.179 16.754 1.00 68.19 141 LEU A CA 1
ATOM 1151 C C . LEU A 1 141 ? 1.772 -4.081 15.515 1.00 68.19 141 LEU A C 1
ATOM 1153 O O . LEU A 1 141 ? 2.374 -3.660 14.531 1.00 68.19 141 LEU A O 1
ATOM 1157 N N . LEU A 1 142 ? 1.245 -5.309 15.538 1.00 72.06 142 LEU A N 1
ATOM 1158 C CA . LEU A 1 142 ? 1.346 -6.317 14.484 1.00 72.06 142 LEU A CA 1
ATOM 1159 C C . LEU A 1 142 ? 0.801 -5.871 13.121 1.00 72.06 142 LEU A C 1
ATOM 1161 O O . LEU A 1 142 ? 1.397 -6.196 12.097 1.00 72.06 142 LEU A O 1
ATOM 1165 N N . HIS A 1 143 ? -0.321 -5.145 13.086 1.00 71.81 143 HIS A N 1
ATOM 1166 C CA . HIS A 1 143 ? -0.910 -4.731 11.808 1.00 71.81 143 HIS A CA 1
ATOM 1167 C C . HIS A 1 143 ? -0.047 -3.661 11.125 1.00 71.81 143 HIS A C 1
ATOM 1169 O O . HIS A 1 143 ? 0.203 -3.760 9.926 1.00 71.81 143 HIS A O 1
ATOM 1175 N N . TYR A 1 144 ? 0.496 -2.711 11.894 1.00 74.50 144 TYR A N 1
ATOM 1176 C CA . TYR A 1 144 ? 1.465 -1.737 11.391 1.00 74.50 144 TYR A CA 1
ATOM 1177 C C . TYR A 1 144 ? 2.734 -2.420 10.875 1.00 74.50 144 TYR A C 1
ATOM 1179 O O . TYR A 1 144 ? 3.174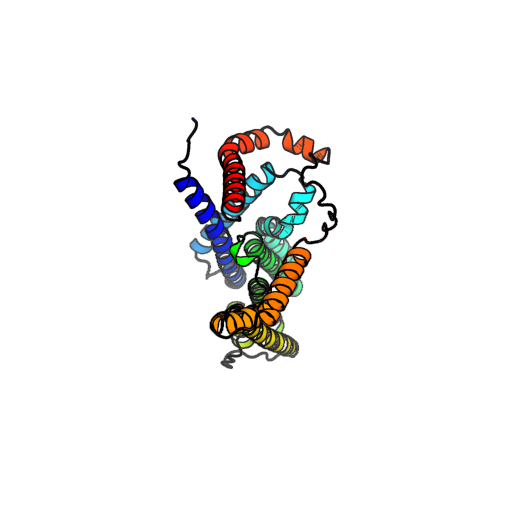 -2.110 9.772 1.00 74.50 144 TYR A O 1
ATOM 1187 N N . ALA A 1 145 ? 3.277 -3.391 11.620 1.00 78.69 145 ALA A N 1
ATOM 1188 C CA . ALA A 1 145 ? 4.455 -4.146 11.195 1.00 78.69 145 ALA A CA 1
ATOM 1189 C C . ALA A 1 145 ? 4.216 -4.870 9.858 1.00 78.69 145 ALA A C 1
ATOM 1191 O O . ALA A 1 145 ? 5.001 -4.704 8.930 1.00 78.69 145 ALA A O 1
ATOM 1192 N N . GLY A 1 146 ? 3.102 -5.598 9.717 1.00 81.50 146 GLY A N 1
ATOM 1193 C CA . GLY A 1 146 ? 2.756 -6.277 8.462 1.00 81.50 146 GLY A CA 1
ATOM 1194 C C . GLY A 1 146 ? 2.531 -5.315 7.290 1.00 81.50 146 GLY A C 1
ATOM 1195 O O . GLY A 1 146 ? 2.981 -5.583 6.177 1.00 81.50 146 GLY A O 1
ATOM 1196 N N . GLY A 1 147 ? 1.884 -4.172 7.536 1.00 79.50 147 GLY A N 1
ATOM 1197 C CA . GLY A 1 147 ? 1.672 -3.143 6.517 1.00 79.50 147 GLY A CA 1
ATOM 1198 C C . GLY A 1 147 ? 2.974 -2.541 6.006 1.00 79.50 147 GLY A C 1
ATOM 1199 O O . GLY A 1 147 ? 3.172 -2.454 4.797 1.00 79.50 147 GLY A O 1
ATOM 1200 N N . VAL A 1 148 ? 3.886 -2.192 6.917 1.00 81.75 148 VAL A N 1
ATOM 1201 C CA . VAL A 1 148 ? 5.213 -1.665 6.571 1.00 81.75 148 VAL A CA 1
ATOM 1202 C C . VAL A 1 148 ? 5.999 -2.668 5.726 1.00 81.75 148 VAL A C 1
ATOM 1204 O O . VAL A 1 148 ? 6.603 -2.268 4.735 1.00 81.75 148 VAL A O 1
ATOM 1207 N N . THR A 1 149 ? 5.943 -3.961 6.050 1.00 85.62 149 THR A N 1
ATOM 1208 C CA . THR A 1 149 ? 6.624 -5.012 5.276 1.00 85.62 149 THR A CA 1
ATOM 1209 C C . THR A 1 149 ? 6.072 -5.159 3.866 1.00 85.62 149 THR A C 1
ATOM 1211 O O . THR A 1 149 ? 6.825 -5.289 2.907 1.00 85.62 149 THR A O 1
ATOM 1214 N N . ILE A 1 150 ? 4.749 -5.121 3.710 1.00 85.50 150 ILE A N 1
ATOM 1215 C CA . ILE A 1 150 ? 4.122 -5.207 2.388 1.00 85.50 150 ILE A CA 1
ATOM 1216 C C . ILE A 1 150 ? 4.504 -3.985 1.536 1.00 85.50 150 ILE A C 1
ATOM 1218 O O . ILE A 1 150 ? 4.848 -4.134 0.362 1.00 85.50 150 ILE A O 1
ATOM 1222 N N . ILE A 1 151 ? 4.511 -2.785 2.130 1.00 83.12 151 ILE A N 1
ATOM 1223 C CA . ILE A 1 151 ? 4.940 -1.553 1.449 1.00 83.12 151 ILE A CA 1
ATOM 1224 C C . ILE A 1 151 ? 6.411 -1.635 1.053 1.00 83.12 151 ILE A C 1
ATOM 1226 O O . ILE A 1 151 ? 6.745 -1.278 -0.076 1.00 83.12 151 ILE A O 1
ATOM 1230 N N . SER A 1 152 ? 7.290 -2.100 1.943 1.00 85.25 152 SER A N 1
ATOM 1231 C CA . SER A 1 152 ? 8.722 -2.170 1.654 1.00 85.25 152 SER A CA 1
ATOM 1232 C C . SER A 1 152 ? 9.038 -3.159 0.535 1.00 85.25 152 SER A C 1
ATOM 1234 O O . SER A 1 152 ? 9.814 -2.812 -0.352 1.00 85.25 152 SER A O 1
ATOM 1236 N N . ILE A 1 153 ? 8.389 -4.330 0.513 1.00 90.38 153 ILE A N 1
ATOM 1237 C CA . ILE A 1 153 ? 8.543 -5.330 -0.555 1.00 90.38 153 ILE A CA 1
ATOM 1238 C C . ILE A 1 153 ? 8.144 -4.737 -1.906 1.00 90.38 153 ILE A C 1
ATOM 1240 O O . ILE A 1 153 ? 8.916 -4.808 -2.859 1.00 90.38 153 ILE A O 1
ATOM 1244 N N . VAL A 1 154 ? 6.965 -4.114 -1.996 1.00 86.06 154 VAL A N 1
ATOM 1245 C CA . VAL A 1 154 ? 6.491 -3.565 -3.273 1.00 86.06 154 VAL A CA 1
ATOM 1246 C C . VAL A 1 154 ? 7.322 -2.369 -3.710 1.00 86.06 154 VAL A C 1
ATOM 1248 O O . VAL A 1 154 ? 7.712 -2.301 -4.870 1.00 86.06 154 VAL A O 1
ATOM 1251 N N . THR A 1 155 ? 7.684 -1.476 -2.789 1.00 83.94 155 THR A N 1
ATOM 1252 C CA . THR A 1 155 ? 8.570 -0.346 -3.104 1.00 83.94 155 THR A CA 1
ATOM 1253 C C . THR A 1 155 ? 9.915 -0.845 -3.636 1.00 83.94 155 THR A C 1
ATOM 1255 O O . THR A 1 155 ? 10.366 -0.391 -4.685 1.00 83.94 155 THR A O 1
ATOM 1258 N N . ALA A 1 156 ? 10.539 -1.820 -2.969 1.00 88.44 156 ALA A N 1
ATOM 1259 C CA . ALA A 1 156 ? 11.814 -2.378 -3.407 1.00 88.44 156 ALA A CA 1
ATOM 1260 C C . ALA A 1 156 ? 11.707 -3.078 -4.769 1.00 88.44 156 ALA A C 1
ATOM 1262 O O . ALA A 1 156 ? 12.577 -2.879 -5.613 1.00 88.44 156 ALA A O 1
ATOM 1263 N N . ALA A 1 157 ? 10.624 -3.821 -5.020 1.00 89.25 157 ALA A N 1
ATOM 1264 C CA . ALA A 1 157 ? 10.363 -4.425 -6.323 1.00 89.25 157 ALA A CA 1
ATOM 1265 C C . ALA A 1 157 ? 10.270 -3.364 -7.434 1.00 89.25 157 ALA A C 1
ATOM 1267 O O . ALA A 1 157 ? 10.866 -3.527 -8.494 1.00 89.25 157 ALA A O 1
ATOM 1268 N N . MET A 1 158 ? 9.605 -2.232 -7.186 1.00 84.12 158 MET A N 1
ATOM 1269 C CA . MET A 1 158 ? 9.528 -1.142 -8.165 1.00 84.12 158 MET A CA 1
ATOM 1270 C C . MET A 1 158 ? 10.899 -0.547 -8.484 1.00 84.12 158 MET A C 1
ATOM 1272 O O . MET A 1 158 ? 11.249 -0.383 -9.652 1.00 84.12 158 MET A O 1
ATOM 1276 N N . PHE A 1 159 ? 11.708 -0.254 -7.465 1.00 84.88 159 PHE A N 1
ATOM 1277 C CA . PHE A 1 159 ? 13.077 0.223 -7.679 1.00 84.88 159 PHE A CA 1
ATOM 1278 C C . PHE A 1 159 ? 13.937 -0.812 -8.417 1.00 84.88 159 PHE A C 1
ATOM 1280 O O . PHE A 1 159 ? 14.728 -0.446 -9.291 1.00 84.88 159 PHE A O 1
ATOM 1287 N N . PHE A 1 160 ? 13.743 -2.099 -8.130 1.00 88.88 160 PHE A N 1
ATOM 1288 C CA . PHE A 1 160 ? 14.438 -3.194 -8.800 1.00 88.88 160 PHE A CA 1
ATOM 1289 C C . PHE A 1 160 ? 14.078 -3.280 -10.291 1.00 88.88 160 PHE A C 1
ATOM 1291 O O . PHE A 1 160 ? 14.976 -3.344 -11.125 1.00 88.88 160 PHE A O 1
ATOM 1298 N N . VAL A 1 161 ? 12.793 -3.169 -10.658 1.00 84.69 161 VAL A N 1
ATOM 1299 C CA . VAL A 1 161 ? 12.351 -3.128 -12.070 1.00 84.69 161 VAL A CA 1
ATOM 1300 C C . VAL A 1 161 ? 13.057 -2.013 -12.843 1.00 84.69 161 VAL A C 1
ATOM 1302 O O . VAL A 1 161 ? 13.546 -2.245 -13.946 1.00 84.69 161 VAL A O 1
ATOM 1305 N N . ASN A 1 162 ? 13.163 -0.811 -12.270 1.00 81.19 162 ASN A N 1
ATOM 1306 C CA . ASN A 1 162 ? 13.806 0.316 -12.954 1.00 81.19 162 ASN A CA 1
ATOM 1307 C C . ASN A 1 162 ? 15.325 0.173 -13.067 1.00 81.19 162 ASN A C 1
ATOM 1309 O O . ASN A 1 162 ? 15.902 0.526 -14.094 1.00 81.19 162 ASN A O 1
ATOM 1313 N N . SER A 1 163 ? 15.975 -0.302 -12.004 1.00 86.62 163 SER A N 1
ATOM 1314 C CA . SER A 1 163 ? 17.439 -0.378 -11.931 1.00 86.62 163 SER A CA 1
ATOM 1315 C C . SER A 1 163 ? 18.008 -1.580 -12.687 1.00 86.62 163 SER A C 1
ATOM 1317 O O . SER A 1 163 ? 19.026 -1.449 -13.364 1.00 86.62 163 SER A O 1
ATOM 1319 N N . GLU A 1 164 ? 17.326 -2.724 -12.638 1.00 86.75 164 GLU A N 1
ATOM 1320 C CA . GLU A 1 164 ? 17.771 -3.982 -13.250 1.00 86.75 164 GLU A CA 1
ATOM 1321 C C . GLU A 1 164 ? 17.048 -4.305 -14.565 1.00 86.75 164 GLU A C 1
ATOM 1323 O O . GLU A 1 164 ? 17.347 -5.322 -15.190 1.00 86.75 164 GLU A O 1
ATOM 1328 N N . LYS A 1 165 ? 16.084 -3.474 -14.993 1.00 83.56 165 LYS A N 1
ATOM 1329 C CA . LYS A 1 165 ? 15.231 -3.709 -16.178 1.00 83.56 165 LYS A CA 1
ATOM 1330 C C . LYS A 1 165 ? 14.579 -5.102 -16.178 1.00 83.56 165 LYS A C 1
ATOM 1332 O O . LYS A 1 165 ? 14.420 -5.724 -17.226 1.00 83.56 165 LYS A O 1
ATOM 1337 N N . SER A 1 166 ? 14.249 -5.601 -14.987 1.00 82.19 166 SER A N 1
ATOM 1338 C CA . SER A 1 166 ? 13.635 -6.917 -14.771 1.00 82.19 166 SER A CA 1
ATOM 1339 C C . SER A 1 166 ? 12.111 -6.848 -14.859 1.00 82.19 166 SER A C 1
ATOM 1341 O O . SER A 1 166 ? 11.526 -5.766 -14.797 1.00 82.19 166 SER A O 1
ATOM 1343 N N . THR A 1 167 ? 11.452 -8.001 -14.989 1.00 82.19 167 THR A N 1
ATOM 1344 C CA . THR A 1 167 ? 9.986 -8.054 -14.965 1.00 82.19 167 THR A CA 1
ATOM 1345 C C . THR A 1 167 ? 9.447 -7.767 -13.559 1.00 82.19 167 THR A C 1
ATOM 1347 O O . THR A 1 167 ? 10.142 -7.934 -12.554 1.00 82.19 167 THR A O 1
ATOM 1350 N N . TYR A 1 168 ? 8.188 -7.332 -13.469 1.00 79.62 168 TYR A N 1
ATOM 1351 C CA . TYR A 1 168 ? 7.534 -7.070 -12.180 1.00 79.62 168 TYR A CA 1
ATOM 1352 C C . TYR A 1 168 ? 7.380 -8.340 -11.330 1.00 79.62 168 TYR A C 1
ATOM 1354 O O . TYR A 1 168 ? 7.469 -8.284 -10.105 1.00 79.62 168 TYR A O 1
ATOM 1362 N N . GLU A 1 169 ? 7.157 -9.479 -11.988 1.00 81.69 169 GLU A N 1
ATOM 1363 C CA . GLU A 1 169 ? 7.002 -10.794 -11.360 1.00 81.69 169 GLU A CA 1
ATOM 1364 C C . GLU A 1 169 ? 8.308 -11.206 -10.669 1.00 81.69 169 GLU A C 1
ATOM 1366 O O . GLU A 1 169 ? 8.320 -11.481 -9.467 1.00 81.69 169 GLU A O 1
ATOM 1371 N N . ASP A 1 170 ? 9.418 -11.115 -11.404 1.00 87.75 170 ASP A N 1
ATOM 1372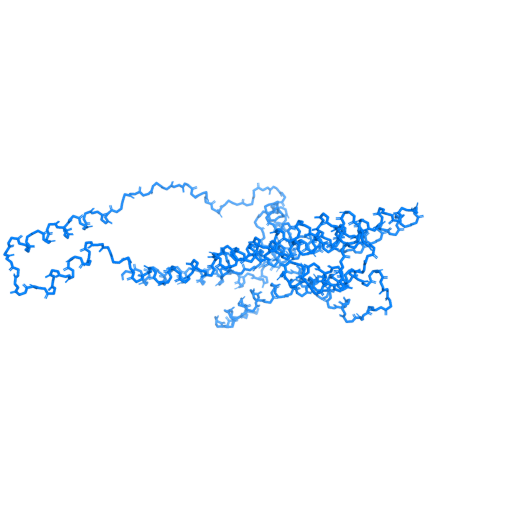 C CA . ASP A 1 170 ? 10.768 -11.392 -10.911 1.00 87.75 170 ASP A CA 1
ATOM 1373 C C . ASP A 1 170 ? 11.180 -10.441 -9.784 1.00 87.75 170 ASP A C 1
ATOM 1375 O O . ASP A 1 170 ? 11.787 -10.852 -8.796 1.00 87.75 170 ASP A O 1
ATOM 1379 N N . ALA A 1 171 ? 10.828 -9.159 -9.901 1.00 89.38 171 ALA A N 1
ATOM 1380 C CA . ALA A 1 171 ? 11.171 -8.156 -8.903 1.00 89.38 171 ALA A CA 1
ATOM 1381 C C . ALA A 1 171 ? 10.416 -8.354 -7.578 1.00 89.38 171 ALA A C 1
ATOM 1383 O O . ALA A 1 171 ? 11.007 -8.200 -6.508 1.00 89.38 171 ALA A O 1
ATOM 1384 N N . ILE A 1 172 ? 9.126 -8.713 -7.628 1.00 89.31 172 ILE A N 1
ATOM 1385 C CA . ILE A 1 172 ? 8.343 -9.045 -6.428 1.00 89.31 172 ILE A CA 1
ATOM 1386 C C . ILE A 1 172 ? 8.869 -10.333 -5.794 1.00 89.31 172 ILE A C 1
ATOM 1388 O O . ILE A 1 172 ? 9.024 -10.383 -4.572 1.00 89.31 172 ILE A O 1
ATOM 1392 N N . TRP A 1 173 ? 9.173 -11.349 -6.607 1.00 92.44 173 TRP A N 1
ATOM 1393 C CA . TRP A 1 173 ? 9.782 -12.591 -6.137 1.00 92.44 173 TRP A CA 1
ATOM 1394 C C . TRP A 1 173 ? 11.101 -12.323 -5.408 1.00 92.44 173 TRP A C 1
ATOM 1396 O O . TRP A 1 173 ? 11.247 -12.683 -4.237 1.00 92.44 173 TRP A O 1
ATOM 1406 N N . TRP A 1 174 ? 12.018 -11.597 -6.052 1.00 95.75 174 TRP A N 1
ATOM 1407 C CA . TRP A 1 174 ? 13.291 -11.195 -5.462 1.00 95.75 174 TRP A CA 1
ATOM 1408 C C . TRP A 1 174 ? 13.100 -10.426 -4.151 1.00 95.75 174 TRP A C 1
ATOM 1410 O O . TRP A 1 174 ? 13.758 -10.728 -3.148 1.00 95.75 174 TRP A O 1
ATOM 1420 N N . ALA A 1 175 ? 12.181 -9.457 -4.128 1.00 94.44 175 ALA A N 1
ATOM 1421 C CA . ALA A 1 175 ? 11.938 -8.646 -2.946 1.00 94.44 175 ALA A CA 1
ATOM 1422 C C . ALA A 1 175 ? 11.388 -9.488 -1.783 1.00 94.44 175 ALA A C 1
ATOM 1424 O O . ALA A 1 175 ? 11.818 -9.326 -0.642 1.00 94.44 175 ALA A O 1
ATOM 1425 N N . PHE A 1 176 ? 10.490 -10.436 -2.056 1.00 94.19 176 PHE A N 1
ATOM 1426 C CA . PHE A 1 176 ? 9.947 -11.335 -1.039 1.00 94.19 176 PHE A CA 1
ATOM 1427 C C . PHE A 1 176 ? 11.011 -12.295 -0.483 1.00 94.19 176 PHE A C 1
ATOM 1429 O O . PHE A 1 176 ? 11.160 -12.437 0.734 1.00 94.19 176 PHE A O 1
ATOM 1436 N N . VAL A 1 177 ? 11.798 -12.920 -1.360 1.00 95.38 177 VAL A N 1
ATOM 1437 C CA . VAL A 1 177 ? 12.894 -13.837 -0.998 1.00 95.38 177 VAL A CA 1
ATOM 1438 C C . VAL A 1 177 ? 13.975 -13.121 -0.184 1.00 95.38 177 VAL A C 1
ATOM 1440 O O . VAL A 1 177 ? 14.511 -13.688 0.769 1.00 95.38 177 VAL A O 1
ATOM 1443 N N . THR A 1 178 ? 14.259 -11.862 -0.516 1.00 95.62 178 THR A N 1
ATOM 1444 C CA . THR A 1 178 ? 15.226 -11.029 0.209 1.00 95.62 178 THR A CA 1
ATOM 1445 C C . THR A 1 178 ? 14.676 -10.571 1.562 1.00 95.62 178 THR A C 1
ATOM 1447 O O . THR A 1 178 ? 15.345 -10.738 2.580 1.00 95.62 178 THR A O 1
ATOM 1450 N N . ALA A 1 179 ? 13.449 -10.041 1.609 1.00 94.38 179 ALA A N 1
ATOM 1451 C CA . ALA A 1 179 ? 12.827 -9.558 2.846 1.00 94.38 179 ALA A CA 1
ATOM 1452 C C . ALA A 1 179 ? 12.592 -10.680 3.871 1.00 94.38 179 ALA A C 1
ATOM 1454 O O . ALA A 1 179 ? 12.707 -10.451 5.073 1.00 94.38 179 ALA A O 1
ATOM 1455 N N . SER A 1 180 ? 12.301 -11.895 3.396 1.00 92.50 180 SER A N 1
ATOM 1456 C CA . SER A 1 180 ? 12.165 -13.103 4.224 1.00 92.50 180 SER A CA 1
ATOM 1457 C C . SER A 1 180 ? 13.499 -13.714 4.653 1.00 92.50 180 SER A C 1
ATOM 1459 O O . SER A 1 180 ? 13.501 -14.713 5.367 1.00 92.50 180 SER A O 1
ATOM 1461 N N . THR A 1 181 ? 14.634 -13.144 4.236 1.00 93.25 181 THR A N 1
ATOM 1462 C CA . THR A 1 181 ? 15.988 -13.670 4.486 1.00 93.25 181 THR A CA 1
ATOM 1463 C C . THR A 1 181 ? 16.244 -15.077 3.922 1.00 93.25 181 THR A C 1
ATOM 1465 O O . THR A 1 181 ? 17.196 -15.737 4.324 1.00 93.25 181 THR A O 1
ATOM 1468 N N . THR A 1 182 ? 15.426 -15.530 2.963 1.00 95.12 182 THR A N 1
ATOM 1469 C CA . THR A 1 182 ? 15.561 -16.857 2.335 1.00 95.12 182 THR A CA 1
ATOM 1470 C C . THR A 1 182 ? 16.753 -16.908 1.379 1.00 95.12 182 THR A C 1
ATOM 1472 O O . THR A 1 182 ? 17.585 -17.803 1.477 1.00 95.12 182 THR A O 1
ATOM 1475 N N . GLY A 1 183 ? 16.845 -15.943 0.457 1.00 93.31 183 GLY A N 1
ATOM 1476 C CA . GLY A 1 183 ? 18.001 -15.776 -0.432 1.00 93.31 183 GLY A CA 1
ATOM 1477 C C . GLY A 1 183 ? 18.309 -16.955 -1.367 1.00 93.31 183 GLY A C 1
ATOM 1478 O O . GLY A 1 183 ? 19.421 -17.472 -1.330 1.00 93.31 183 GLY A O 1
ATOM 1479 N N . TYR A 1 184 ? 17.378 -17.352 -2.244 1.00 95.25 184 TYR A N 1
ATOM 1480 C CA . TYR A 1 184 ? 17.614 -18.439 -3.215 1.00 95.25 184 TYR A CA 1
ATOM 1481 C C . TYR A 1 184 ? 18.801 -18.198 -4.165 1.00 95.25 184 TYR A C 1
ATOM 1483 O O . TYR A 1 184 ? 19.420 -19.158 -4.619 1.00 95.25 184 TYR A O 1
ATOM 1491 N N . GLY A 1 185 ? 19.132 -16.934 -4.454 1.00 92.50 185 GLY A N 1
ATOM 1492 C CA . GLY A 1 185 ? 20.278 -16.559 -5.294 1.00 92.50 185 GLY A CA 1
ATOM 1493 C C . GLY A 1 185 ? 20.051 -16.723 -6.802 1.00 92.50 185 GLY A C 1
ATOM 1494 O O . GLY A 1 185 ? 20.980 -16.548 -7.584 1.00 92.50 185 GLY A O 1
ATOM 1495 N N . ASP A 1 186 ? 18.824 -17.028 -7.209 1.00 94.56 186 ASP A N 1
ATOM 1496 C CA . ASP A 1 186 ? 18.360 -17.104 -8.594 1.00 94.56 186 ASP A CA 1
ATOM 1497 C C . ASP A 1 186 ? 18.279 -15.725 -9.264 1.00 94.56 186 ASP A C 1
ATOM 1499 O O . ASP A 1 186 ? 18.659 -15.566 -10.425 1.00 94.56 186 ASP A O 1
ATOM 1503 N N . ILE A 1 187 ? 17.846 -14.712 -8.513 1.00 94.75 187 ILE A N 1
ATOM 1504 C CA . ILE A 1 187 ? 17.782 -13.316 -8.950 1.00 94.75 187 ILE A CA 1
ATOM 1505 C C . ILE A 1 187 ? 18.596 -12.460 -7.982 1.00 94.75 187 ILE A C 1
ATOM 1507 O O . ILE A 1 187 ? 18.395 -12.510 -6.769 1.00 94.75 187 ILE A O 1
ATOM 1511 N N . VAL A 1 188 ? 19.530 -11.667 -8.511 1.00 93.81 188 VAL A N 1
ATOM 1512 C CA . VAL A 1 188 ? 20.406 -10.793 -7.715 1.00 93.81 188 VAL A CA 1
ATOM 1513 C C . VAL A 1 188 ? 20.640 -9.454 -8.420 1.00 93.81 188 VAL A C 1
ATOM 1515 O O . VAL A 1 188 ? 20.771 -9.436 -9.648 1.00 93.81 188 VAL A O 1
ATOM 1518 N N . PRO A 1 189 ? 20.725 -8.333 -7.676 1.00 94.69 189 PRO A N 1
ATOM 1519 C CA . PRO A 1 189 ? 20.982 -7.025 -8.265 1.00 94.69 189 PRO A CA 1
ATOM 1520 C C . PRO A 1 189 ? 22.402 -6.943 -8.833 1.00 94.69 189 PRO A C 1
ATOM 1522 O O . PRO A 1 189 ? 23.392 -7.229 -8.145 1.00 94.69 189 PRO A O 1
ATOM 1525 N N . LYS A 1 190 ? 22.515 -6.516 -10.090 1.00 93.81 190 LYS A N 1
ATOM 1526 C CA . LYS A 1 190 ? 23.794 -6.322 -10.782 1.00 93.81 190 LYS A CA 1
ATOM 1527 C C . LYS A 1 190 ? 24.219 -4.857 -10.778 1.00 93.81 190 LYS A C 1
ATOM 1529 O O . LYS A 1 190 ? 25.418 -4.589 -10.766 1.00 93.81 190 LYS A O 1
ATOM 1534 N N . SER A 1 191 ? 23.264 -3.932 -10.756 1.00 94.56 191 SER A N 1
ATOM 1535 C CA . SER A 1 191 ? 23.493 -2.489 -10.719 1.00 94.56 191 SER A CA 1
ATOM 1536 C C . SER A 1 191 ? 23.766 -1.973 -9.303 1.00 94.56 191 SER A C 1
ATOM 1538 O O . SER A 1 191 ? 23.316 -2.545 -8.306 1.00 94.56 191 SER A O 1
ATOM 1540 N N . ASP A 1 192 ? 24.458 -0.837 -9.204 1.00 94.00 192 ASP A N 1
ATOM 1541 C CA . ASP A 1 192 ? 24.720 -0.185 -7.916 1.00 94.00 192 ASP A CA 1
ATOM 1542 C C . ASP A 1 192 ? 23.420 0.255 -7.227 1.00 94.00 192 ASP A C 1
ATOM 1544 O O . ASP A 1 192 ? 23.250 0.049 -6.026 1.00 94.00 192 ASP A O 1
ATOM 1548 N N . MET A 1 193 ? 22.458 0.786 -7.990 1.00 88.94 193 MET A N 1
ATOM 1549 C CA . MET A 1 193 ? 21.149 1.193 -7.458 1.00 88.94 193 MET A CA 1
ATOM 1550 C C . MET A 1 193 ? 20.316 -0.001 -6.979 1.00 88.94 193 MET A C 1
ATOM 1552 O O . MET A 1 193 ? 19.679 0.072 -5.923 1.00 88.94 193 MET A O 1
ATOM 1556 N N . GLY A 1 194 ? 20.356 -1.122 -7.703 1.00 90.44 194 GLY A N 1
ATOM 1557 C CA . GLY A 1 194 ? 19.721 -2.368 -7.280 1.00 90.44 194 GLY A CA 1
ATOM 1558 C C . GLY A 1 194 ? 20.339 -2.905 -5.988 1.00 90.44 194 GLY A C 1
ATOM 1559 O O . GLY A 1 194 ? 19.619 -3.328 -5.083 1.00 90.44 194 GLY A O 1
ATOM 1560 N N . ARG A 1 195 ? 21.668 -2.820 -5.839 1.00 94.19 195 ARG A N 1
ATOM 1561 C CA . ARG A 1 195 ? 22.372 -3.236 -4.613 1.00 94.19 195 ARG A CA 1
ATOM 1562 C C . ARG A 1 195 ? 22.021 -2.362 -3.416 1.00 94.19 195 ARG A C 1
ATOM 1564 O O . ARG A 1 195 ? 21.742 -2.907 -2.353 1.00 94.19 195 ARG A O 1
ATOM 1571 N N . VAL A 1 196 ? 21.975 -1.037 -3.581 1.00 95.62 196 VAL A N 1
ATOM 1572 C CA . VAL A 1 196 ? 21.525 -0.113 -2.523 1.00 95.62 196 VAL A CA 1
ATOM 1573 C C . VAL A 1 196 ? 20.098 -0.452 -2.088 1.00 95.62 196 VAL A C 1
ATOM 1575 O O . VAL A 1 196 ? 19.838 -0.603 -0.895 1.00 95.62 196 VAL A O 1
ATOM 1578 N N . THR A 1 197 ? 19.198 -0.667 -3.052 1.00 91.75 197 THR A N 1
ATOM 1579 C CA . THR A 1 197 ? 17.817 -1.102 -2.786 1.00 91.75 197 THR A CA 1
ATOM 1580 C C . THR A 1 197 ? 17.790 -2.418 -2.003 1.00 91.75 197 THR A C 1
ATOM 1582 O O . THR A 1 197 ? 17.057 -2.539 -1.021 1.00 91.75 197 THR A O 1
ATOM 1585 N N . GLY A 1 198 ? 18.629 -3.385 -2.386 1.00 94.00 198 GLY A N 1
ATOM 1586 C CA . GLY A 1 198 ? 18.783 -4.663 -1.692 1.00 94.00 198 GLY A CA 1
ATOM 1587 C C . GLY A 1 198 ? 19.249 -4.513 -0.246 1.00 94.00 198 GLY A C 1
ATOM 1588 O O . GLY A 1 198 ? 18.647 -5.107 0.643 1.00 94.00 198 GLY A O 1
ATOM 1589 N N . VAL A 1 199 ? 20.257 -3.676 0.019 1.00 95.62 199 VAL A N 1
ATOM 1590 C CA . VAL A 1 199 ? 20.743 -3.407 1.385 1.00 95.62 199 VAL A CA 1
ATOM 1591 C C . VAL A 1 199 ? 19.635 -2.803 2.250 1.00 95.62 199 VAL A C 1
ATOM 1593 O O . VAL A 1 199 ? 19.397 -3.275 3.363 1.00 95.62 199 VAL A O 1
ATOM 1596 N N . CYS A 1 200 ? 18.909 -1.805 1.736 1.00 94.19 200 CYS A N 1
ATOM 1597 C CA . CYS A 1 200 ? 17.770 -1.220 2.446 1.00 94.19 200 CYS A CA 1
ATOM 1598 C C . CYS A 1 200 ? 16.693 -2.271 2.753 1.00 94.19 200 CYS A C 1
ATOM 1600 O O . CYS A 1 200 ? 16.177 -2.322 3.872 1.00 94.19 200 CYS A O 1
ATOM 1602 N N . LEU A 1 201 ? 16.380 -3.134 1.783 1.00 95.00 201 LEU A N 1
ATOM 1603 C CA . LEU A 1 201 ? 15.384 -4.188 1.946 1.00 95.00 201 LEU A CA 1
ATOM 1604 C C . LEU A 1 201 ? 15.812 -5.249 2.969 1.00 95.00 201 LEU A C 1
ATOM 1606 O O . LEU A 1 201 ? 14.987 -5.672 3.774 1.00 95.00 201 LEU A O 1
ATOM 1610 N N . MET A 1 202 ? 17.088 -5.644 2.986 1.00 95.00 202 MET A N 1
ATOM 1611 C CA . MET A 1 202 ? 17.632 -6.587 3.971 1.00 95.00 202 MET A CA 1
ATOM 1612 C C . MET A 1 202 ? 17.501 -6.047 5.401 1.00 95.00 202 MET A C 1
ATOM 1614 O O . MET A 1 202 ? 17.023 -6.760 6.284 1.00 95.00 202 MET A O 1
ATOM 1618 N N . ILE A 1 203 ? 17.856 -4.775 5.627 1.00 94.75 203 ILE A N 1
ATOM 1619 C CA . ILE A 1 203 ? 17.710 -4.120 6.940 1.00 94.75 203 ILE A CA 1
ATOM 1620 C C . ILE A 1 203 ? 16.239 -4.131 7.378 1.00 94.75 203 ILE A C 1
ATOM 1622 O O . ILE A 1 203 ? 15.929 -4.501 8.514 1.00 94.75 203 ILE A O 1
ATOM 1626 N N . LEU A 1 204 ? 15.322 -3.777 6.471 1.00 91.50 204 LEU A N 1
ATOM 1627 C CA . LEU A 1 204 ? 13.883 -3.784 6.745 1.00 91.50 204 LEU A CA 1
ATOM 1628 C C . LEU A 1 204 ? 13.342 -5.195 7.018 1.00 91.50 204 LEU A C 1
ATOM 1630 O O . LEU A 1 204 ? 12.512 -5.357 7.911 1.00 91.50 204 LEU A O 1
ATOM 1634 N N . GLY A 1 205 ? 13.822 -6.214 6.301 1.00 91.00 205 GLY A N 1
ATOM 1635 C CA . GLY A 1 205 ? 13.441 -7.614 6.506 1.00 91.00 205 GLY A CA 1
ATOM 1636 C C . GLY A 1 205 ? 13.817 -8.133 7.896 1.00 91.00 205 GLY A C 1
ATOM 1637 O O . GLY A 1 205 ? 12.984 -8.708 8.605 1.00 91.00 205 GLY A O 1
ATOM 1638 N N . VAL A 1 206 ? 15.043 -7.845 8.347 1.00 92.94 206 VAL A N 1
ATOM 1639 C CA . VAL A 1 206 ? 15.507 -8.200 9.700 1.00 92.94 206 VAL A CA 1
ATOM 1640 C C . VAL A 1 206 ? 14.725 -7.438 10.773 1.00 92.94 206 VAL A C 1
ATOM 1642 O O . VAL A 1 206 ? 14.260 -8.042 11.746 1.00 92.94 206 VAL A O 1
ATOM 1645 N N . ALA A 1 207 ? 14.524 -6.128 10.594 1.00 90.56 207 ALA A N 1
ATOM 1646 C CA . ALA A 1 207 ? 13.750 -5.305 11.525 1.00 90.56 207 ALA A CA 1
ATOM 1647 C C . ALA A 1 207 ? 12.305 -5.811 11.662 1.00 90.56 207 ALA A C 1
ATOM 1649 O O . ALA A 1 207 ? 11.779 -5.932 12.769 1.00 90.56 207 ALA A O 1
ATOM 1650 N N . CYS A 1 208 ? 11.686 -6.180 10.542 1.00 88.62 208 CYS A N 1
ATOM 1651 C CA . CYS A 1 208 ? 10.357 -6.768 10.496 1.00 88.62 208 CYS A CA 1
ATOM 1652 C C . CYS A 1 208 ? 10.292 -8.097 11.263 1.00 88.62 208 CYS A C 1
ATOM 1654 O O . CYS A 1 208 ? 9.463 -8.246 12.161 1.00 88.62 208 CYS A O 1
ATOM 1656 N N . THR A 1 209 ? 11.185 -9.041 10.963 1.00 89.12 209 THR A N 1
ATOM 1657 C CA . THR A 1 209 ? 11.216 -10.359 11.622 1.00 89.12 209 THR A CA 1
ATOM 1658 C C . THR A 1 209 ? 11.424 -10.220 13.135 1.00 89.12 209 THR A C 1
ATOM 1660 O O . THR A 1 209 ? 10.771 -10.897 13.937 1.00 89.12 209 THR A O 1
ATOM 1663 N N . THR A 1 210 ? 12.259 -9.261 13.543 1.00 90.06 210 THR A N 1
ATOM 1664 C CA . THR A 1 210 ? 12.482 -8.904 14.951 1.00 90.06 210 THR A CA 1
ATOM 1665 C C . THR A 1 210 ? 11.228 -8.317 15.598 1.00 90.06 210 THR A C 1
ATOM 1667 O O . THR A 1 210 ? 10.891 -8.686 16.725 1.00 90.06 210 THR A O 1
ATOM 1670 N N . ALA A 1 211 ? 10.498 -7.445 14.896 1.00 88.06 211 ALA A N 1
ATOM 1671 C CA . ALA A 1 211 ? 9.242 -6.878 15.379 1.00 88.06 211 ALA A CA 1
ATOM 1672 C C . ALA A 1 211 ? 8.171 -7.963 15.565 1.00 88.06 211 ALA A C 1
ATOM 1674 O O . ALA A 1 211 ? 7.552 -8.032 16.626 1.00 88.06 211 ALA A O 1
ATOM 1675 N N . PHE A 1 212 ? 7.998 -8.860 14.588 1.00 86.81 212 PHE A N 1
ATOM 1676 C CA . PHE A 1 212 ? 7.081 -9.998 14.703 1.00 86.81 212 PHE A CA 1
ATOM 1677 C C . PHE A 1 212 ? 7.423 -10.877 15.911 1.00 86.81 212 PHE A C 1
ATOM 1679 O O . PHE A 1 212 ? 6.547 -11.166 16.730 1.00 86.81 212 PHE A O 1
ATOM 1686 N N . THR A 1 213 ? 8.701 -11.231 16.066 1.00 88.56 213 THR A N 1
ATOM 1687 C CA . THR A 1 213 ? 9.186 -12.038 17.195 1.00 88.56 213 THR A CA 1
ATOM 1688 C C . THR A 1 213 ? 8.930 -11.337 18.530 1.00 88.56 213 THR A C 1
ATOM 1690 O O . THR A 1 213 ? 8.369 -11.941 19.442 1.00 88.56 213 THR A O 1
ATOM 1693 N N . SER A 1 214 ? 9.252 -10.044 18.632 1.00 87.25 214 SER A N 1
ATOM 1694 C CA . SER A 1 214 ? 9.049 -9.235 19.843 1.00 87.25 214 SER A CA 1
ATOM 1695 C C . SER A 1 214 ? 7.577 -9.125 20.240 1.00 87.25 214 SER A C 1
ATOM 1697 O O . SER A 1 214 ? 7.246 -9.230 21.418 1.00 87.25 214 SER A O 1
ATOM 1699 N N . ILE A 1 215 ? 6.674 -8.958 19.270 1.00 85.25 215 ILE A N 1
ATOM 1700 C CA . ILE A 1 215 ? 5.231 -8.864 19.532 1.00 85.25 215 ILE A CA 1
ATOM 1701 C C . ILE A 1 215 ? 4.687 -10.198 20.055 1.00 85.25 215 ILE A C 1
ATOM 1703 O O . ILE A 1 215 ? 3.898 -10.220 21.003 1.00 85.25 215 ILE A O 1
ATOM 1707 N N . ILE A 1 216 ? 5.106 -11.317 19.458 1.00 84.75 216 ILE A N 1
ATOM 1708 C CA . ILE A 1 216 ? 4.693 -12.655 19.896 1.00 84.75 216 ILE A CA 1
ATOM 1709 C C . ILE A 1 216 ? 5.252 -12.946 21.292 1.00 84.75 216 ILE A C 1
ATOM 1711 O O . ILE A 1 216 ? 4.495 -13.334 22.183 1.00 84.75 216 ILE A O 1
ATOM 1715 N N . ALA A 1 217 ? 6.545 -12.694 21.509 1.00 86.38 217 ALA A N 1
ATOM 1716 C CA . ALA A 1 217 ? 7.200 -12.872 22.799 1.00 86.38 217 ALA A CA 1
ATOM 1717 C C . ALA A 1 217 ? 6.547 -12.009 23.888 1.00 86.38 217 ALA A C 1
ATOM 1719 O O . ALA A 1 217 ? 6.244 -12.513 24.967 1.00 86.38 217 ALA A O 1
ATOM 1720 N N . GLY A 1 218 ? 6.237 -10.743 23.587 1.00 84.56 218 GLY A N 1
ATOM 1721 C CA . GLY A 1 218 ? 5.516 -9.840 24.484 1.00 84.56 218 GLY A CA 1
ATOM 1722 C C . GLY A 1 218 ? 4.140 -10.372 24.883 1.00 84.56 218 GLY A C 1
ATOM 1723 O O . GLY A 1 218 ? 3.767 -10.286 26.049 1.00 84.56 218 GLY A O 1
ATOM 1724 N N . ARG A 1 219 ? 3.403 -11.003 23.959 1.00 81.00 219 ARG A N 1
ATOM 1725 C CA . ARG A 1 219 ? 2.111 -11.639 24.273 1.00 81.00 219 ARG A CA 1
ATOM 1726 C C . ARG A 1 219 ? 2.246 -12.894 25.124 1.00 81.00 219 ARG A C 1
ATOM 1728 O O . ARG A 1 219 ? 1.419 -13.105 26.008 1.00 81.00 219 ARG A O 1
ATOM 1735 N N . ILE A 1 220 ? 3.249 -13.727 24.854 1.00 83.19 220 ILE A N 1
ATOM 1736 C CA . ILE A 1 220 ? 3.528 -14.915 25.670 1.00 83.19 220 ILE A CA 1
ATOM 1737 C C . ILE A 1 220 ? 3.890 -14.471 27.091 1.00 83.19 220 ILE A C 1
ATOM 1739 O O . ILE A 1 220 ? 3.290 -14.952 28.049 1.00 83.19 220 ILE A O 1
ATOM 1743 N N . MET A 1 221 ? 4.784 -13.484 27.213 1.00 81.94 221 MET A N 1
ATOM 1744 C CA . MET A 1 221 ? 5.200 -12.915 28.494 1.00 81.94 221 MET A CA 1
ATOM 1745 C C . MET A 1 221 ? 4.044 -12.255 29.249 1.00 81.94 221 MET A C 1
ATOM 1747 O O . MET A 1 221 ? 3.910 -12.484 30.448 1.00 81.94 221 MET A O 1
ATOM 1751 N N . ALA A 1 222 ? 3.179 -11.497 28.568 1.00 75.69 222 ALA A N 1
ATOM 1752 C CA . ALA A 1 222 ? 1.996 -10.888 29.176 1.00 75.69 222 ALA A CA 1
ATOM 1753 C C . ALA A 1 222 ? 1.046 -11.946 29.761 1.00 75.69 222 ALA A C 1
ATOM 1755 O O . ALA A 1 222 ? 0.636 -11.820 30.911 1.00 75.69 222 ALA A O 1
ATOM 1756 N N . ARG A 1 223 ? 0.784 -13.039 29.028 1.00 68.19 223 ARG A N 1
ATOM 1757 C CA . ARG A 1 223 ? -0.041 -14.156 29.525 1.00 68.19 223 ARG A CA 1
ATOM 1758 C C . ARG A 1 223 ? 0.589 -14.882 30.713 1.00 68.19 223 ARG A C 1
ATOM 1760 O O . ARG A 1 223 ? -0.122 -15.278 31.627 1.00 68.19 223 ARG A O 1
ATOM 1767 N N . SER A 1 224 ? 1.913 -15.045 30.728 1.00 63.44 224 SER A N 1
ATOM 1768 C CA . SER A 1 224 ? 2.617 -15.630 31.880 1.00 63.44 224 SER A CA 1
ATOM 1769 C C . SER A 1 224 ? 2.747 -14.668 33.070 1.00 63.44 224 SER A C 1
ATOM 1771 O O . SER A 1 224 ? 2.860 -15.109 34.210 1.00 63.44 224 SER A O 1
ATOM 1773 N N . GLY A 1 225 ? 2.724 -13.355 32.823 1.00 56.66 225 GLY A N 1
ATOM 1774 C CA . GLY A 1 225 ? 2.816 -12.308 33.841 1.00 56.66 225 GLY A CA 1
ATOM 1775 C C . GLY A 1 225 ? 1.490 -12.009 34.544 1.00 56.66 225 GLY A C 1
ATOM 1776 O O . GLY A 1 225 ? 1.506 -11.581 35.697 1.00 56.66 225 GLY A O 1
ATOM 1777 N N . GLU A 1 226 ? 0.347 -12.286 33.906 1.00 53.44 226 GLU A N 1
ATOM 1778 C CA . GLU A 1 226 ? -0.981 -12.171 34.532 1.00 53.44 226 GLU A CA 1
ATOM 1779 C C . GLU A 1 226 ? -1.171 -13.144 35.709 1.00 53.44 226 GLU A C 1
ATOM 1781 O O . GLU A 1 226 ? -1.876 -12.814 36.656 1.00 53.44 226 GLU A O 1
ATOM 1786 N N . GLN A 1 227 ? -0.452 -14.274 35.749 1.00 48.47 227 GLN A N 1
ATOM 1787 C CA . GLN A 1 227 ? -0.415 -15.150 36.931 1.00 48.47 227 GLN A CA 1
ATOM 1788 C C . GLN A 1 227 ? 0.498 -14.645 38.066 1.00 48.47 227 GLN A C 1
ATOM 1790 O O . GLN A 1 227 ? 0.501 -15.234 39.144 1.00 48.47 227 GLN A O 1
ATOM 1795 N N . LYS A 1 228 ? 1.263 -13.559 37.873 1.00 51.16 228 LYS A N 1
ATOM 1796 C CA . LYS A 1 228 ? 2.269 -13.086 38.845 1.00 51.16 228 LYS A CA 1
ATOM 1797 C C . LYS A 1 228 ? 2.114 -11.624 39.276 1.00 51.16 228 LYS A C 1
ATOM 1799 O O . LYS A 1 228 ? 3.020 -11.070 39.892 1.00 51.16 228 LYS A O 1
ATOM 1804 N N . LYS A 1 229 ? 0.956 -11.011 39.014 1.00 50.09 229 LYS A N 1
ATOM 1805 C CA . LYS A 1 229 ? 0.511 -9.774 39.680 1.00 50.09 229 LYS A CA 1
ATOM 1806 C C . LYS A 1 229 ? -0.481 -10.075 40.812 1.00 50.09 229 LYS A C 1
ATOM 1808 O O . LYS A 1 229 ? -1.475 -9.376 40.966 1.00 50.09 229 LYS A O 1
ATOM 1813 N N . GLN A 1 230 ? -0.226 -11.087 41.643 1.00 53.53 230 GLN A N 1
ATOM 1814 C CA . GLN A 1 230 ? -0.738 -10.979 43.009 1.00 53.53 230 GLN A CA 1
ATOM 1815 C C . GLN A 1 230 ? 0.033 -9.830 43.651 1.00 53.53 230 GLN A C 1
ATOM 1817 O O . GLN A 1 230 ? 1.260 -9.872 43.730 1.00 53.53 230 GLN A O 1
ATOM 1822 N N . ASN A 1 231 ? -0.684 -8.771 44.027 1.00 59.44 231 ASN A N 1
ATOM 1823 C CA . ASN A 1 231 ? -0.138 -7.678 44.821 1.00 59.44 231 ASN A CA 1
ATOM 1824 C C . ASN A 1 231 ? 0.678 -8.319 45.966 1.00 59.44 231 ASN A C 1
ATOM 1826 O O . ASN A 1 231 ? 0.127 -9.201 46.628 1.00 59.44 231 ASN A O 1
ATOM 1830 N N . PRO A 1 232 ? 1.967 -7.994 46.177 1.00 64.62 232 PRO A N 1
ATOM 1831 C CA . PRO A 1 232 ? 2.799 -8.687 47.167 1.00 64.62 232 PRO A CA 1
ATOM 1832 C C . PRO A 1 232 ? 2.160 -8.708 48.564 1.00 64.62 232 PRO A C 1
ATOM 1834 O O . PRO A 1 232 ? 2.333 -9.671 49.304 1.00 64.62 232 PRO A O 1
ATOM 1837 N N . HIS A 1 233 ? 1.323 -7.712 48.873 1.00 56.62 233 HIS A N 1
ATOM 1838 C CA . HIS A 1 233 ? 0.471 -7.691 50.061 1.00 56.62 233 HIS A CA 1
ATOM 1839 C C . HIS A 1 233 ? -0.617 -8.781 50.078 1.00 56.62 233 HIS A C 1
ATOM 1841 O O . HIS A 1 233 ? -0.833 -9.386 51.116 1.00 56.62 233 HIS A O 1
ATOM 1847 N N . ILE A 1 234 ? -1.271 -9.090 48.954 1.00 63.91 234 ILE A N 1
ATOM 1848 C CA . ILE A 1 234 ? -2.281 -10.162 48.855 1.00 63.91 234 ILE A CA 1
ATOM 1849 C C . ILE A 1 234 ? -1.627 -11.541 48.995 1.00 63.91 234 ILE A C 1
ATOM 1851 O O . ILE A 1 234 ? -2.163 -12.392 49.698 1.00 63.91 234 ILE A O 1
ATOM 1855 N N . ALA A 1 235 ? -0.455 -11.753 48.386 1.00 67.69 235 ALA A N 1
ATOM 1856 C CA . ALA A 1 235 ? 0.297 -13.002 48.542 1.00 67.69 235 ALA A CA 1
ATOM 1857 C C . ALA A 1 235 ? 0.792 -13.197 49.991 1.00 67.69 235 ALA A C 1
ATOM 1859 O O . ALA A 1 235 ? 0.733 -14.304 50.525 1.00 67.69 235 ALA A O 1
ATOM 1860 N N . ALA A 1 236 ? 1.225 -12.115 50.652 1.00 65.75 236 ALA A N 1
ATOM 1861 C CA . ALA A 1 236 ? 1.595 -12.132 52.067 1.00 65.75 236 ALA A CA 1
ATOM 1862 C C . ALA A 1 236 ? 0.389 -12.411 52.982 1.00 65.75 236 ALA A C 1
ATOM 1864 O O . ALA A 1 236 ? 0.493 -13.247 53.877 1.00 65.75 236 ALA A O 1
ATOM 1865 N N . ILE A 1 237 ? -0.763 -11.783 52.713 1.00 66.62 237 ILE A N 1
ATOM 1866 C CA . ILE A 1 237 ? -2.006 -12.004 53.466 1.00 66.62 237 ILE A CA 1
ATOM 1867 C C . ILE A 1 237 ? -2.508 -13.437 53.272 1.00 66.62 237 ILE A C 1
ATOM 1869 O O . ILE A 1 237 ? -2.888 -14.061 54.252 1.00 66.62 237 ILE A O 1
ATOM 1873 N N . GLN A 1 238 ? -2.459 -14.007 52.062 1.00 68.38 238 GLN A N 1
ATOM 1874 C CA . GLN A 1 238 ? -2.821 -15.415 51.837 1.00 68.38 238 GLN A CA 1
ATOM 1875 C C . GLN A 1 238 ? -1.918 -16.373 52.630 1.00 68.38 238 GLN A C 1
ATOM 1877 O O . GLN A 1 238 ? -2.424 -17.263 53.304 1.00 68.38 238 GLN A O 1
ATOM 1882 N N . GLY A 1 239 ? -0.600 -16.141 52.653 1.00 67.62 239 GLY A N 1
ATOM 1883 C CA . GLY A 1 239 ? 0.336 -16.952 53.446 1.00 67.62 239 GLY A CA 1
ATOM 1884 C C . GLY A 1 239 ? 0.249 -16.750 54.970 1.00 67.62 239 GLY A C 1
ATOM 1885 O O . GLY A 1 239 ? 0.761 -17.572 55.739 1.00 67.62 239 GLY A O 1
ATOM 1886 N N . GLN A 1 240 ? -0.361 -15.656 55.430 1.00 66.19 240 GLN A N 1
ATOM 1887 C CA . GLN A 1 240 ? -0.739 -15.459 56.832 1.00 66.19 240 GLN A CA 1
ATOM 1888 C C . GLN A 1 240 ? -2.087 -16.130 57.126 1.00 66.19 240 GLN A C 1
ATOM 1890 O O . GLN A 1 240 ? -2.200 -16.846 58.112 1.00 66.19 240 GLN A O 1
ATOM 1895 N N . LEU A 1 241 ? -3.072 -16.015 56.234 1.00 63.34 241 LEU A N 1
ATOM 1896 C CA . LEU A 1 241 ? -4.394 -16.631 56.370 1.00 63.34 241 LEU A CA 1
ATOM 1897 C C . LEU A 1 241 ? -4.342 -18.170 56.317 1.00 63.34 241 LEU A C 1
ATOM 1899 O O . LEU A 1 241 ? -5.084 -18.827 57.034 1.00 63.34 241 LEU A O 1
ATOM 1903 N N . ASP A 1 242 ? -3.410 -18.768 55.574 1.00 63.38 242 ASP A N 1
ATOM 1904 C CA . ASP A 1 242 ? -3.166 -20.222 55.616 1.00 63.38 242 ASP A CA 1
ATOM 1905 C C . ASP A 1 242 ? -2.618 -20.699 56.980 1.00 63.38 242 ASP A C 1
ATOM 1907 O O . ASP A 1 242 ? -2.680 -21.883 57.311 1.00 63.38 242 ASP A O 1
ATOM 1911 N N . ARG A 1 243 ? -2.120 -19.771 57.809 1.00 63.56 243 ARG A N 1
ATOM 1912 C CA . ARG A 1 243 ? -1.690 -19.986 59.200 1.00 63.56 243 ARG A CA 1
ATOM 1913 C C . ARG A 1 243 ? -2.688 -19.428 60.221 1.00 63.56 243 ARG A C 1
ATOM 1915 O O . ARG A 1 243 ? -2.312 -19.244 61.374 1.00 63.56 243 ARG A O 1
ATOM 1922 N N . PHE A 1 244 ? -3.957 -19.213 59.839 1.00 58.91 244 PHE A N 1
ATOM 1923 C CA . PHE A 1 244 ? -4.984 -18.570 60.683 1.00 58.91 244 PHE A CA 1
ATOM 1924 C C . PHE A 1 244 ? -5.064 -19.128 62.114 1.00 58.91 244 PHE A C 1
ATOM 1926 O O . PHE A 1 244 ? -5.231 -18.390 63.076 1.00 58.91 244 PHE A O 1
ATOM 1933 N N . MET A 1 245 ? -4.895 -20.444 62.252 1.00 54.50 245 MET A N 1
ATOM 1934 C CA . MET A 1 245 ? -4.990 -21.169 63.523 1.00 54.50 245 MET A CA 1
ATOM 1935 C C . MET A 1 245 ? -3.788 -20.963 64.465 1.00 54.50 245 MET A C 1
ATOM 1937 O O . MET A 1 245 ? -3.808 -21.479 65.579 1.00 54.50 245 MET A O 1
ATOM 1941 N N . SER A 1 246 ? -2.736 -20.263 64.028 1.00 60.75 246 SER A N 1
ATOM 1942 C CA . SER A 1 246 ? -1.521 -20.004 64.809 1.00 60.75 246 SER A CA 1
ATOM 1943 C C . SER A 1 246 ? -1.163 -18.521 64.921 1.00 60.75 246 SER A C 1
ATOM 1945 O O . SER A 1 246 ? -0.046 -18.232 65.345 1.00 60.75 246 SER A O 1
ATOM 1947 N N . LEU A 1 247 ? -2.040 -17.601 64.499 1.00 61.66 247 LEU A N 1
ATOM 1948 C CA . LEU A 1 247 ? -1.774 -16.172 64.670 1.00 61.66 247 LEU A CA 1
ATOM 1949 C C . LEU A 1 247 ? -2.103 -15.718 66.084 1.00 61.66 247 LEU A C 1
ATOM 1951 O O . LEU A 1 247 ? -3.086 -16.139 66.692 1.00 61.66 247 LEU A O 1
ATOM 1955 N N . THR A 1 248 ? -1.259 -14.824 66.568 1.00 67.31 248 THR A N 1
ATOM 1956 C CA . THR A 1 248 ? -1.463 -14.059 67.796 1.00 67.31 248 THR A CA 1
ATOM 1957 C C . THR A 1 248 ? -2.408 -12.879 67.536 1.00 67.31 248 THR A C 1
ATOM 1959 O O . THR A 1 248 ? -2.458 -12.371 66.416 1.00 67.31 248 THR A O 1
ATOM 1962 N N . ASP A 1 249 ? -3.151 -12.425 68.553 1.00 71.69 249 ASP A N 1
ATOM 1963 C CA . ASP A 1 249 ? -4.152 -11.347 68.414 1.00 71.69 249 ASP A CA 1
ATOM 1964 C C . ASP A 1 249 ? -3.562 -10.054 67.809 1.00 71.69 249 ASP A C 1
ATOM 1966 O O . ASP A 1 249 ? -4.209 -9.400 66.989 1.00 71.69 249 ASP A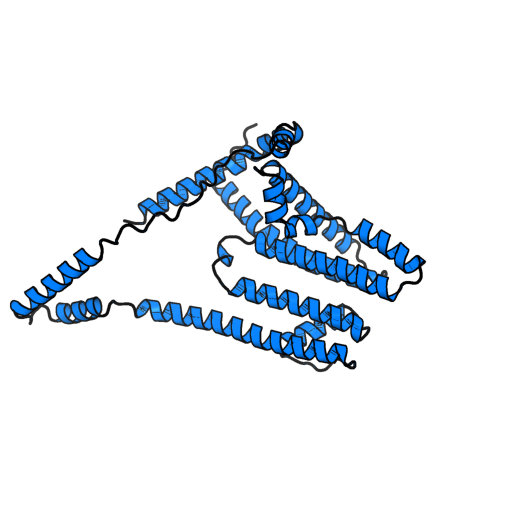 O 1
ATOM 1970 N N . ASP A 1 250 ? -2.299 -9.748 68.119 1.00 70.88 250 ASP A N 1
ATOM 1971 C CA . ASP A 1 250 ? -1.572 -8.589 67.584 1.00 70.88 250 ASP A CA 1
ATOM 1972 C C . ASP A 1 250 ? -1.365 -8.672 66.056 1.00 70.88 250 ASP A C 1
ATOM 1974 O O . ASP A 1 250 ? -1.489 -7.681 65.335 1.00 70.88 250 ASP A O 1
ATOM 1978 N N . GLU A 1 251 ? -1.112 -9.871 65.519 1.00 65.31 251 GLU A N 1
ATOM 1979 C CA . GLU A 1 251 ? -0.895 -10.070 64.079 1.00 65.31 251 GLU A CA 1
ATOM 1980 C C . GLU A 1 251 ? -2.206 -9.950 63.285 1.00 65.31 251 GLU A C 1
ATOM 1982 O O . GLU A 1 251 ? -2.210 -9.542 62.119 1.00 65.31 251 GLU A O 1
ATOM 1987 N N . VAL A 1 252 ? -3.338 -10.277 63.917 1.00 69.31 252 VAL A N 1
ATOM 1988 C CA . VAL A 1 252 ? -4.674 -10.078 63.339 1.00 69.31 252 VAL A CA 1
ATOM 1989 C C . VAL A 1 252 ? -4.989 -8.584 63.225 1.00 69.31 252 VAL A C 1
ATOM 1991 O O . VAL A 1 252 ? -5.578 -8.150 62.227 1.00 69.31 252 VAL A O 1
ATOM 1994 N N . GLU A 1 253 ? -4.574 -7.782 64.206 1.00 76.19 253 GLU A N 1
ATOM 1995 C CA . GLU A 1 253 ? -4.773 -6.333 64.200 1.00 76.19 253 GLU A CA 1
ATOM 1996 C C . GLU A 1 253 ? -3.952 -5.642 63.099 1.00 76.19 253 GLU A C 1
ATOM 1998 O O . GLU A 1 253 ? -4.497 -4.817 62.352 1.00 76.19 253 GLU A O 1
ATOM 2003 N N . ASP A 1 254 ? -2.704 -6.068 62.892 1.00 71.12 254 ASP A N 1
ATOM 2004 C CA . ASP A 1 254 ? -1.843 -5.593 61.802 1.00 71.12 254 ASP A CA 1
ATOM 2005 C C . ASP A 1 254 ? -2.438 -5.884 60.414 1.00 71.12 254 ASP A C 1
ATOM 2007 O O . ASP A 1 254 ? -2.483 -5.008 59.540 1.00 71.12 254 ASP A O 1
ATOM 2011 N N . ILE A 1 255 ? -2.980 -7.090 60.203 1.00 68.50 255 ILE A N 1
ATOM 2012 C CA . ILE A 1 255 ? -3.658 -7.451 58.946 1.00 68.50 255 ILE A CA 1
ATOM 2013 C C . ILE A 1 255 ? -4.889 -6.563 58.728 1.00 68.50 255 ILE A C 1
ATOM 2015 O O . ILE A 1 255 ? -5.132 -6.070 57.620 1.00 68.50 255 ILE A O 1
ATOM 2019 N N . CYS A 1 256 ? -5.658 -6.306 59.785 1.00 71.25 256 CYS A N 1
ATOM 2020 C CA . CYS A 1 256 ? -6.854 -5.473 59.725 1.00 71.25 256 CYS A CA 1
ATOM 2021 C C . CYS A 1 256 ? -6.513 -4.002 59.404 1.00 71.25 256 CYS A C 1
ATOM 2023 O O . CYS A 1 256 ? -7.235 -3.339 58.648 1.00 71.25 256 CYS A O 1
ATOM 2025 N N . ALA A 1 257 ? -5.384 -3.500 59.912 1.00 71.81 257 ALA A N 1
ATOM 2026 C CA . ALA A 1 257 ? -4.866 -2.170 59.602 1.00 71.81 257 ALA A CA 1
ATOM 2027 C C . ALA A 1 257 ? -4.438 -2.039 58.128 1.00 71.81 257 ALA A C 1
ATOM 2029 O O . ALA A 1 257 ? -4.789 -1.053 57.469 1.00 71.81 257 ALA A O 1
ATOM 2030 N N . VAL A 1 258 ? -3.761 -3.053 57.577 1.00 70.56 258 VAL A N 1
ATOM 2031 C CA . VAL A 1 258 ? -3.361 -3.100 56.157 1.00 70.56 258 VAL A CA 1
ATOM 2032 C C . VAL A 1 258 ? -4.576 -3.198 55.225 1.00 70.56 258 VAL A C 1
ATOM 2034 O O . VAL A 1 258 ? -4.639 -2.517 54.202 1.00 70.56 258 VAL A O 1
ATOM 2037 N N . LEU A 1 259 ? -5.594 -3.983 55.580 1.00 68.38 259 LEU A N 1
ATOM 2038 C CA . LEU A 1 259 ? -6.827 -4.072 54.788 1.00 68.38 259 LEU A CA 1
ATOM 2039 C C . LEU A 1 259 ? -7.612 -2.751 54.786 1.00 68.38 259 LEU A C 1
ATOM 2041 O O . LEU A 1 259 ? -8.151 -2.343 53.754 1.00 68.38 259 LEU A O 1
ATOM 2045 N N . LYS A 1 260 ? -7.639 -2.034 55.917 1.00 73.44 260 LYS A N 1
ATOM 2046 C CA . LYS A 1 260 ? -8.252 -0.698 56.003 1.00 73.44 260 LYS A CA 1
ATOM 2047 C C . LYS A 1 260 ? -7.499 0.349 55.181 1.00 73.44 260 LYS A C 1
ATOM 2049 O O . LYS A 1 260 ? -8.147 1.221 54.600 1.00 73.44 260 LYS A O 1
ATOM 2054 N N . SER A 1 261 ? -6.169 0.282 55.112 1.00 67.69 261 SER A N 1
ATOM 2055 C CA . SER A 1 261 ? -5.378 1.223 54.310 1.00 67.69 261 SER A CA 1
ATOM 2056 C C . SER A 1 261 ? -5.552 0.985 52.807 1.00 67.69 261 SER A C 1
ATOM 2058 O O . SER A 1 261 ? -5.712 1.947 52.059 1.00 67.69 261 SER A O 1
ATOM 2060 N N . LEU A 1 262 ? -5.652 -0.275 52.370 1.00 63.34 262 LEU A N 1
ATOM 2061 C CA . LEU A 1 262 ? -5.963 -0.627 50.980 1.00 63.34 262 LEU A CA 1
ATOM 2062 C C . LEU A 1 262 ? -7.379 -0.202 50.568 1.00 63.34 262 LEU A C 1
ATOM 2064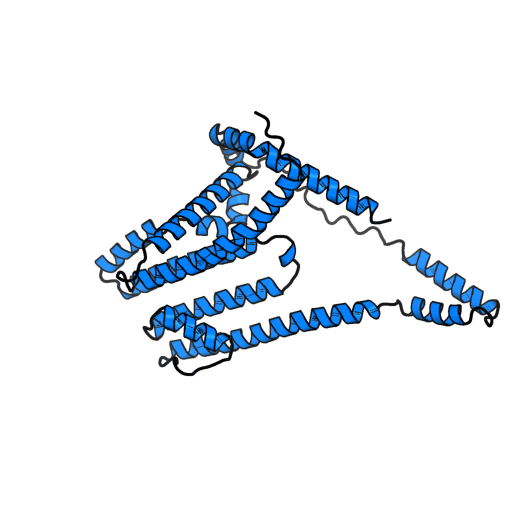 O O . LEU A 1 262 ? -7.563 0.294 49.460 1.00 63.34 262 LEU A O 1
ATOM 2068 N N . LYS A 1 263 ? -8.367 -0.314 51.467 1.00 64.81 263 LYS A N 1
ATOM 2069 C CA . LYS A 1 263 ? -9.729 0.190 51.224 1.00 64.81 263 LYS A CA 1
ATOM 2070 C C . LYS A 1 263 ? -9.761 1.711 51.035 1.00 64.81 263 LYS A C 1
ATOM 2072 O O . LYS A 1 263 ? -10.505 2.197 50.195 1.00 64.81 263 LYS A O 1
ATOM 2077 N N . ARG A 1 264 ? -8.937 2.452 51.786 1.00 58.06 264 ARG A N 1
ATOM 2078 C CA . ARG A 1 264 ? -8.786 3.912 51.643 1.00 58.06 264 ARG A CA 1
ATOM 2079 C C . ARG A 1 264 ? -8.000 4.325 50.396 1.00 58.06 264 ARG A C 1
ATOM 2081 O O . ARG A 1 264 ? -8.267 5.385 49.854 1.00 58.06 264 ARG A O 1
ATOM 2088 N N . GLY A 1 265 ? -7.043 3.514 49.946 1.00 51.34 265 GLY A N 1
ATOM 2089 C CA . GLY A 1 265 ? -6.262 3.773 48.729 1.00 51.34 265 GLY A CA 1
ATOM 2090 C C . GLY A 1 265 ? -6.962 3.387 47.419 1.00 51.34 265 GLY A C 1
ATOM 2091 O O . GLY A 1 265 ? -6.449 3.713 46.353 1.00 51.34 265 GLY A O 1
ATOM 2092 N N . GLY A 1 266 ? -8.099 2.682 47.488 1.00 43.75 266 GLY A N 1
ATOM 2093 C CA . GLY A 1 266 ? -8.933 2.313 46.337 1.00 43.75 266 GLY A CA 1
ATOM 2094 C C . GLY A 1 266 ? -9.964 3.371 45.923 1.00 43.75 266 GLY A C 1
ATOM 2095 O O . GLY A 1 266 ? -10.568 3.236 44.863 1.00 43.75 266 GLY A O 1
ATOM 2096 N N . GLU A 1 267 ? -10.157 4.427 46.718 1.00 45.84 267 GLU A N 1
ATOM 2097 C CA . GLU A 1 267 ? -10.892 5.623 46.295 1.00 45.84 267 GLU A CA 1
ATOM 2098 C C . 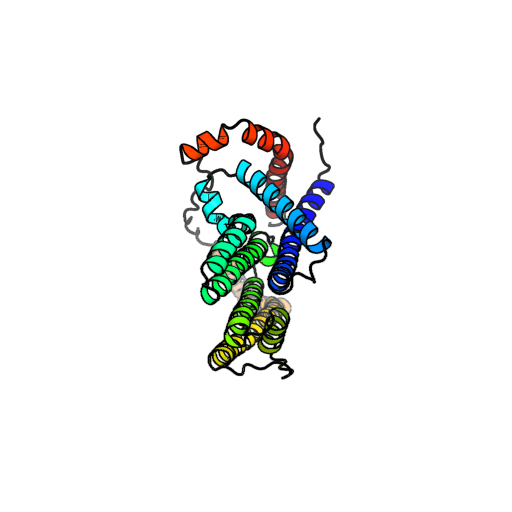GLU A 1 267 ? -9.950 6.467 45.426 1.00 45.84 267 GLU A C 1
ATOM 2100 O O . GLU A 1 267 ? -9.144 7.258 45.919 1.00 45.84 267 GLU A O 1
ATOM 2105 N N . ALA A 1 268 ? -9.978 6.206 44.117 1.00 33.09 268 ALA A N 1
ATOM 2106 C CA . ALA A 1 268 ? -9.178 6.923 43.136 1.00 33.09 268 ALA A CA 1
ATOM 2107 C C . ALA A 1 268 ? -9.511 8.432 43.151 1.00 33.09 268 ALA A C 1
ATOM 2109 O O . ALA A 1 268 ? -10.685 8.792 43.266 1.00 33.09 268 ALA A O 1
ATOM 2110 N N . PRO A 1 269 ? -8.510 9.321 43.023 1.00 34.81 269 PRO A N 1
ATOM 2111 C CA . PRO A 1 269 ? -8.755 10.745 42.834 1.00 34.81 269 PRO A CA 1
ATOM 2112 C C . PRO A 1 269 ? -9.516 10.966 41.522 1.00 34.81 269 PRO A C 1
ATOM 2114 O O . PRO A 1 269 ? -9.195 10.330 40.520 1.00 34.81 269 PRO A O 1
ATOM 2117 N N . GLU A 1 270 ? -10.505 11.865 41.551 1.00 37.59 270 GLU A N 1
ATOM 2118 C CA . GLU A 1 270 ? -11.208 12.389 40.375 1.00 37.59 270 GLU A CA 1
ATOM 2119 C C . GLU A 1 270 ? -10.188 12.748 39.286 1.00 37.59 270 GLU A C 1
ATOM 2121 O O . GLU A 1 270 ? -9.469 13.747 39.377 1.00 37.59 270 GLU A O 1
ATOM 2126 N N . GLU A 1 271 ? -10.084 11.886 38.274 1.00 31.67 271 GLU A N 1
ATOM 2127 C CA . GLU A 1 271 ? -9.345 12.183 37.060 1.00 31.67 271 GLU A CA 1
ATOM 2128 C C . GLU A 1 271 ? -10.016 13.387 36.409 1.00 31.67 271 GLU A C 1
ATOM 2130 O O . GLU A 1 271 ? -11.213 13.384 36.117 1.00 31.67 271 GLU A O 1
ATOM 2135 N N . ALA A 1 272 ? -9.220 14.439 36.236 1.00 30.16 272 ALA A N 1
ATOM 2136 C CA . ALA A 1 272 ? -9.578 15.619 35.485 1.00 30.16 272 ALA A CA 1
ATOM 2137 C C . ALA A 1 272 ? -10.200 15.200 34.149 1.00 30.16 272 ALA A C 1
ATOM 2139 O O . ALA A 1 272 ? -9.549 14.534 33.343 1.00 30.16 272 ALA A O 1
ATOM 2140 N N . GLU A 1 273 ? -11.449 15.615 33.933 1.00 30.89 273 GLU A N 1
ATOM 2141 C CA . GLU A 1 273 ? -12.120 15.590 32.639 1.00 30.89 273 GLU A CA 1
ATOM 2142 C C . GLU A 1 273 ? -11.273 16.387 31.639 1.00 30.89 273 GLU A C 1
ATOM 2144 O O . GLU A 1 273 ? -11.400 17.601 31.466 1.00 30.89 273 GLU A O 1
ATOM 2149 N N . GLU A 1 274 ? -10.347 15.690 30.989 1.00 30.14 274 GLU A N 1
ATOM 2150 C CA . GLU A 1 274 ? -9.707 16.147 29.776 1.00 30.14 274 GLU A CA 1
ATOM 2151 C C . GLU A 1 274 ? -10.826 16.255 28.742 1.00 30.14 274 GLU A C 1
ATOM 2153 O O . GLU A 1 274 ? -11.447 15.265 28.365 1.00 30.14 274 GLU A O 1
ATOM 2158 N N . SER A 1 275 ? -11.154 17.492 28.373 1.00 27.17 275 SER A N 1
ATOM 2159 C CA . SER A 1 275 ? -12.289 17.841 27.529 1.00 27.17 275 SER A CA 1
ATOM 2160 C C . SER A 1 275 ? -12.351 16.978 26.261 1.00 27.17 275 SER A C 1
ATOM 2162 O O . SER A 1 275 ? -11.725 17.298 25.242 1.00 27.17 275 SER A O 1
ATOM 2164 N N . GLU A 1 276 ? -13.161 15.921 26.285 1.00 31.41 276 GLU A N 1
ATOM 2165 C CA . GLU A 1 276 ? -13.725 15.338 25.079 1.00 31.41 276 GLU A CA 1
ATOM 2166 C C . GLU A 1 276 ? -14.569 16.438 24.439 1.00 31.41 276 GLU A C 1
ATOM 2168 O O . GLU A 1 276 ? -15.650 16.802 24.906 1.00 31.41 276 GLU A O 1
ATOM 2173 N N . LYS A 1 277 ? -14.039 17.038 23.367 1.00 28.00 277 LYS A N 1
ATOM 2174 C CA . LYS A 1 277 ? -14.848 17.872 22.481 1.00 28.00 277 LYS A CA 1
ATOM 2175 C C . LYS A 1 277 ? -16.086 17.054 22.114 1.00 28.00 277 LYS A C 1
ATOM 2177 O O . LYS A 1 277 ? -15.909 15.976 21.547 1.00 28.00 277 LYS A O 1
ATOM 2182 N N . PRO A 1 278 ? -17.308 17.548 22.373 1.00 32.25 278 PRO A N 1
ATOM 2183 C CA . PRO A 1 278 ? -18.503 16.801 22.042 1.00 32.25 278 PRO A CA 1
ATOM 2184 C C . PRO A 1 278 ? -18.496 16.535 20.538 1.00 32.25 278 PRO A C 1
ATOM 2186 O O . PRO A 1 278 ? -18.467 17.457 19.716 1.00 32.25 278 PRO A O 1
ATOM 2189 N N . GLU A 1 279 ? -18.507 15.253 20.186 1.00 40.25 279 GLU A N 1
ATOM 2190 C CA . GLU A 1 279 ? -18.510 14.718 18.823 1.00 40.25 279 GLU A CA 1
ATOM 2191 C C . GLU A 1 279 ? -19.872 14.942 18.121 1.00 40.25 279 GLU A C 1
ATOM 2193 O O . GLU A 1 279 ? -20.307 14.166 17.273 1.00 40.25 279 GLU A O 1
ATOM 2198 N N . ASP A 1 280 ? -20.556 16.041 18.458 1.00 41.00 280 ASP A N 1
ATOM 2199 C CA . ASP A 1 280 ? -21.915 16.360 18.025 1.00 41.00 280 ASP A CA 1
ATOM 2200 C C . ASP A 1 280 ? -22.059 17.809 17.529 1.00 41.00 280 ASP A C 1
ATOM 2202 O O . ASP A 1 280 ? -23.026 18.516 17.804 1.00 41.00 280 ASP A O 1
ATOM 2206 N N . SER A 1 281 ? -21.080 18.281 16.752 1.00 42.31 281 SER A N 1
ATOM 2207 C CA . SER A 1 281 ? -21.222 19.558 16.043 1.00 42.31 281 SER A CA 1
ATOM 2208 C C . SER A 1 281 ? -21.922 19.363 14.688 1.00 42.31 281 SER A C 1
ATOM 2210 O O . SER A 1 281 ? -21.426 18.695 13.779 1.00 42.31 281 SER A O 1
ATOM 2212 N N . ALA A 1 282 ? -23.114 19.957 14.589 1.00 53.41 282 ALA A N 1
ATOM 2213 C CA . ALA A 1 282 ? -23.973 20.113 13.411 1.00 53.41 282 ALA A CA 1
ATOM 2214 C C . ALA A 1 282 ? -23.214 20.516 12.116 1.00 53.41 282 ALA A C 1
ATOM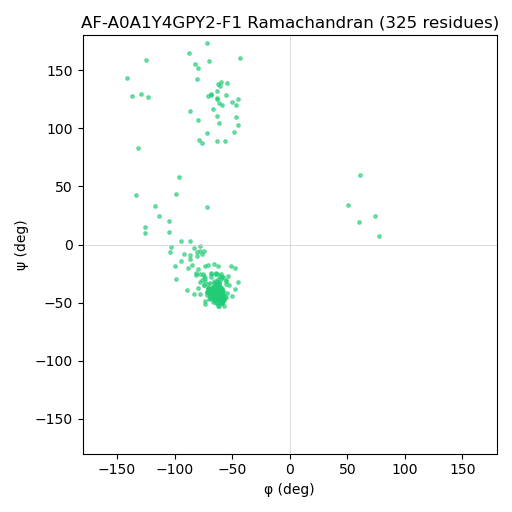 2216 O O . ALA A 1 282 ? -22.110 21.055 12.207 1.00 53.41 282 ALA A O 1
ATOM 2217 N N . PRO A 1 283 ? -23.787 20.307 10.902 1.00 54.62 283 PRO A N 1
ATOM 2218 C CA . PRO A 1 283 ? -23.140 20.599 9.611 1.00 54.62 283 PRO A CA 1
ATOM 2219 C C . PRO A 1 283 ? -22.481 21.986 9.579 1.00 54.62 283 PRO A C 1
ATOM 2221 O O . PRO A 1 283 ? -23.154 23.020 9.573 1.00 54.62 283 PRO A O 1
ATOM 2224 N N . GLN A 1 284 ? -21.147 21.992 9.568 1.00 64.06 284 GLN A N 1
ATOM 2225 C CA . GLN A 1 284 ? -20.349 23.170 9.910 1.00 64.06 284 GLN A CA 1
ATOM 2226 C C . GLN A 1 284 ? -20.245 24.187 8.761 1.00 64.06 284 GLN A C 1
ATOM 2228 O O . GLN A 1 284 ? -20.006 25.366 9.013 1.00 64.06 284 GLN A O 1
ATOM 2233 N N . THR A 1 285 ? -20.466 23.791 7.498 1.00 71.88 285 THR A N 1
ATOM 2234 C CA . THR A 1 285 ? -20.339 24.705 6.346 1.00 71.88 285 THR A CA 1
ATOM 2235 C C . THR A 1 285 ? -21.581 24.790 5.451 1.00 71.88 285 THR A C 1
ATOM 2237 O O . THR A 1 285 ? -22.436 23.906 5.418 1.00 71.88 285 THR A O 1
ATOM 2240 N N . ALA A 1 286 ? -21.699 25.887 4.690 1.00 76.06 286 ALA A N 1
ATOM 2241 C CA . ALA A 1 286 ? -22.776 26.088 3.710 1.00 76.06 286 ALA A CA 1
ATOM 2242 C C . ALA A 1 286 ? -22.797 24.999 2.616 1.00 76.06 286 ALA A C 1
ATOM 2244 O O . ALA A 1 286 ? -23.861 24.647 2.109 1.00 76.06 286 ALA A O 1
ATOM 2245 N N . LEU A 1 287 ? -21.629 24.438 2.285 1.00 77.56 287 LEU A N 1
ATOM 2246 C CA . LEU A 1 287 ? -21.479 23.292 1.386 1.00 77.56 287 LEU A CA 1
ATOM 2247 C C . LEU A 1 287 ? -22.125 22.024 1.958 1.00 77.56 287 LEU A C 1
ATOM 2249 O O . LEU A 1 287 ? -22.865 21.359 1.239 1.00 77.56 287 LEU A O 1
ATOM 2253 N N . ASP A 1 288 ? -21.922 21.738 3.247 1.00 79.31 288 ASP A N 1
ATOM 2254 C CA . ASP A 1 288 ? -22.519 20.569 3.908 1.00 79.31 288 ASP A CA 1
ATOM 2255 C C . ASP A 1 288 ? -24.050 20.657 3.909 1.00 79.31 288 ASP A C 1
ATOM 2257 O O . ASP A 1 288 ? -24.733 19.686 3.586 1.00 79.31 288 ASP A O 1
ATOM 2261 N N . ARG A 1 289 ? -24.600 21.850 4.179 1.00 76.38 289 ARG A N 1
ATOM 2262 C CA . ARG A 1 289 ? -26.052 22.091 4.130 1.00 76.38 289 ARG A CA 1
ATOM 2263 C C . ARG A 1 289 ? -26.629 21.889 2.728 1.00 76.38 289 ARG A C 1
ATOM 2265 O O . ARG A 1 289 ? -27.687 21.283 2.588 1.00 76.38 289 ARG A O 1
ATOM 2272 N N . ARG A 1 290 ? -25.929 22.361 1.690 1.00 81.81 290 ARG A N 1
ATOM 2273 C CA . ARG A 1 290 ? -26.331 22.161 0.286 1.00 81.81 290 ARG A CA 1
ATOM 2274 C C . ARG A 1 290 ? -26.237 20.702 -0.146 1.00 81.81 290 ARG A C 1
ATOM 2276 O O . ARG A 1 290 ? -27.082 20.251 -0.906 1.00 81.81 290 ARG A O 1
ATOM 2283 N N . TRP A 1 291 ? -25.226 19.970 0.315 1.00 81.00 291 TRP A N 1
ATOM 2284 C CA . TRP A 1 291 ? -25.098 18.538 0.045 1.00 81.00 291 TRP A CA 1
ATOM 2285 C C . TRP A 1 291 ? -26.246 17.752 0.688 1.00 81.00 291 TRP A C 1
ATOM 2287 O O . TRP A 1 291 ? -26.893 16.940 0.030 1.00 81.00 291 TRP A O 1
ATOM 2297 N N . GLN A 1 292 ? -26.556 18.051 1.953 1.00 80.56 292 GLN A N 1
ATOM 2298 C CA . GLN A 1 292 ? -27.616 17.379 2.706 1.00 80.56 292 GLN A CA 1
ATOM 2299 C C . GLN A 1 292 ? -29.030 17.683 2.188 1.00 80.56 292 GLN A C 1
ATOM 2301 O O . GLN A 1 292 ? -29.920 16.855 2.367 1.00 80.56 292 GLN A O 1
ATOM 2306 N N . SER A 1 293 ? -29.249 18.821 1.520 1.00 82.38 293 SER A N 1
ATOM 2307 C CA . SER A 1 293 ? -30.555 19.174 0.946 1.00 82.38 293 SER A CA 1
ATOM 2308 C C . SER A 1 293 ? -30.855 18.509 -0.404 1.00 82.38 293 SER A C 1
ATOM 2310 O O . SER A 1 293 ? -31.971 18.630 -0.913 1.00 82.38 293 SER A O 1
ATOM 2312 N N . LEU A 1 294 ? -29.900 17.789 -1.005 1.00 86.75 294 LEU A N 1
ATOM 2313 C CA . LEU A 1 294 ? -30.111 17.110 -2.284 1.00 86.75 294 LEU A CA 1
ATOM 2314 C C . LEU A 1 294 ? -31.102 15.943 -2.147 1.00 86.75 294 LEU A C 1
ATOM 2316 O O . LEU A 1 294 ? -30.905 15.017 -1.360 1.00 86.75 294 LEU A O 1
ATOM 2320 N N . ALA A 1 295 ? -32.115 15.908 -3.019 1.00 83.19 295 ALA A N 1
ATOM 2321 C CA . ALA A 1 295 ? -33.128 14.846 -3.046 1.00 83.19 295 ALA A CA 1
ATOM 2322 C C . ALA A 1 295 ? -32.546 13.437 -3.291 1.00 83.19 295 ALA A C 1
ATOM 2324 O O . ALA A 1 295 ? -33.142 12.428 -2.914 1.00 83.19 295 ALA A O 1
ATOM 2325 N N . ALA A 1 296 ? -31.384 13.338 -3.943 1.00 82.44 296 ALA A N 1
ATOM 2326 C CA . ALA A 1 296 ? -30.665 12.074 -4.089 1.00 82.44 296 ALA A CA 1
ATOM 2327 C C . ALA A 1 296 ? -30.093 11.585 -2.746 1.00 82.44 296 ALA A C 1
ATOM 2329 O O . ALA A 1 296 ? -30.274 10.420 -2.399 1.00 82.44 296 ALA A O 1
ATOM 2330 N N . VAL A 1 297 ? -29.482 12.484 -1.966 1.00 82.06 297 VAL A N 1
ATOM 2331 C CA . VAL A 1 297 ? -28.915 12.179 -0.643 1.00 82.06 297 VAL A CA 1
ATOM 2332 C C . VAL A 1 297 ? -30.022 11.783 0.333 1.00 82.06 297 VAL A C 1
ATOM 2334 O O . VAL A 1 297 ? -29.888 10.778 1.029 1.00 82.06 297 VAL A O 1
ATOM 2337 N N . ALA A 1 298 ? -31.154 12.495 0.321 1.00 81.12 298 ALA A N 1
ATOM 2338 C CA . ALA A 1 298 ? -32.320 12.160 1.140 1.00 81.12 298 ALA A CA 1
ATOM 2339 C C . ALA A 1 298 ? -32.866 10.749 0.844 1.00 81.12 298 ALA A C 1
ATOM 2341 O O . ALA A 1 298 ? -33.065 9.965 1.770 1.00 81.12 298 ALA A O 1
ATOM 2342 N N . ARG A 1 299 ? -33.015 10.380 -0.438 1.00 83.50 299 ARG A N 1
ATOM 2343 C CA . ARG A 1 299 ? -33.490 9.044 -0.850 1.00 83.50 299 ARG A CA 1
ATOM 2344 C C . ARG A 1 299 ? -32.555 7.915 -0.423 1.00 83.50 299 ARG A C 1
ATOM 2346 O O . ARG A 1 299 ? -33.016 6.863 0.014 1.00 83.50 299 ARG A O 1
ATOM 2353 N N . VAL A 1 300 ? -31.241 8.112 -0.554 1.00 83.38 300 VAL A N 1
ATOM 2354 C CA . VAL A 1 300 ? -30.250 7.127 -0.090 1.00 83.38 300 VAL A CA 1
ATOM 2355 C C . VAL A 1 300 ? -30.314 7.006 1.432 1.00 83.38 300 VAL A C 1
ATOM 2357 O O . VAL A 1 300 ? -30.381 5.892 1.951 1.00 83.38 300 VAL A O 1
ATOM 2360 N N . ARG A 1 301 ? -30.374 8.134 2.150 1.00 81.44 301 ARG A N 1
ATOM 2361 C CA . ARG A 1 301 ? -30.493 8.138 3.611 1.00 81.44 301 ARG A CA 1
ATOM 2362 C C . ARG A 1 301 ? -31.728 7.392 4.092 1.00 81.44 301 ARG A C 1
ATOM 2364 O O . ARG A 1 301 ? -31.602 6.543 4.961 1.00 81.44 301 ARG A O 1
ATOM 2371 N N . GLU A 1 302 ? -32.887 7.648 3.499 1.00 82.44 302 GLU A N 1
ATOM 2372 C CA . GLU A 1 302 ? -34.141 6.976 3.845 1.00 82.44 302 GLU A CA 1
ATOM 2373 C C . GLU A 1 302 ? -34.066 5.460 3.611 1.00 82.44 302 GLU A C 1
ATOM 2375 O O . GLU A 1 302 ? -34.399 4.674 4.498 1.00 82.44 302 GLU A O 1
ATOM 2380 N N . LYS A 1 303 ? -33.536 5.040 2.455 1.00 83.38 303 LYS A N 1
ATOM 2381 C CA . LYS A 1 303 ? -33.401 3.622 2.092 1.00 83.38 303 LYS A CA 1
ATO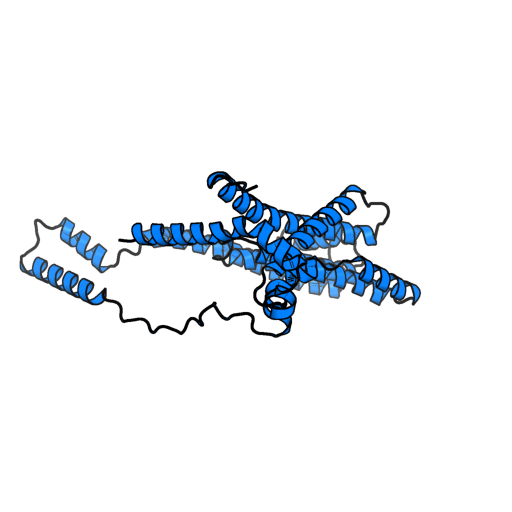M 2382 C C . LYS A 1 303 ? -32.488 2.842 3.046 1.00 83.38 303 LYS A C 1
ATOM 2384 O O . LYS A 1 303 ? -32.735 1.663 3.296 1.00 83.38 303 LYS A O 1
ATOM 2389 N N . PHE A 1 304 ? -31.440 3.481 3.568 1.00 75.19 304 PHE A N 1
ATOM 2390 C CA . PHE A 1 304 ? -30.441 2.843 4.435 1.00 75.19 304 PHE A CA 1
ATOM 2391 C C . PHE A 1 304 ? -30.582 3.196 5.933 1.00 75.19 304 PHE A C 1
ATOM 2393 O O . PHE A 1 304 ? -29.944 2.554 6.768 1.00 75.19 304 PHE A O 1
ATOM 2400 N N . ALA A 1 305 ? -31.471 4.125 6.310 1.00 71.62 305 ALA A N 1
ATOM 2401 C CA . ALA A 1 305 ? -31.759 4.510 7.698 1.00 71.62 305 ALA A CA 1
ATOM 2402 C C . ALA A 1 305 ? -32.108 3.343 8.649 1.00 71.62 305 ALA A C 1
ATOM 2404 O O . ALA A 1 305 ? -31.710 3.410 9.815 1.00 71.62 305 ALA A O 1
ATOM 2405 N N . PRO A 1 306 ? -32.804 2.266 8.218 1.00 69.56 306 PRO A N 1
ATOM 2406 C CA . PRO A 1 306 ? -33.084 1.122 9.088 1.00 69.56 306 PRO A CA 1
ATOM 2407 C C . PRO A 1 306 ? -31.824 0.364 9.522 1.00 69.56 306 PRO A C 1
ATOM 2409 O O . PRO A 1 306 ? -31.831 -0.308 10.552 1.00 69.56 306 PRO A O 1
ATOM 2412 N N . PHE A 1 307 ? -30.737 0.425 8.747 1.00 63.59 307 PHE A N 1
ATOM 2413 C CA . PHE A 1 307 ? -29.491 -0.272 9.071 1.00 63.59 307 PHE A CA 1
ATOM 2414 C C . PHE A 1 307 ? -28.701 0.463 10.152 1.00 63.59 307 PHE A C 1
ATOM 2416 O O . PHE A 1 307 ? -28.288 -0.189 11.106 1.00 63.59 307 PHE A O 1
ATOM 2423 N N . ILE A 1 308 ? -28.614 1.793 10.053 1.00 62.81 308 ILE A N 1
ATOM 2424 C CA . ILE A 1 308 ? -27.873 2.653 10.989 1.00 62.81 308 ILE A CA 1
ATOM 2425 C C . ILE A 1 308 ? -28.544 2.710 12.361 1.00 62.81 308 ILE A C 1
ATOM 2427 O O . ILE A 1 308 ? -27.879 2.487 13.367 1.00 62.81 308 ILE A O 1
ATOM 2431 N N . ARG A 1 309 ? -29.872 2.901 12.412 1.00 59.44 309 ARG A N 1
ATOM 2432 C CA . ARG A 1 309 ? -30.603 2.985 13.690 1.00 59.44 309 ARG A CA 1
ATOM 2433 C C . ARG A 1 309 ? -30.395 1.774 14.598 1.00 59.44 309 ARG A C 1
ATOM 2435 O O . ARG A 1 309 ? -30.374 1.934 15.807 1.00 59.44 309 ARG A O 1
ATOM 2442 N N . ALA A 1 310 ? -30.170 0.579 14.043 1.00 54.00 310 ALA A N 1
ATOM 2443 C CA . ALA A 1 310 ? -29.878 -0.570 14.905 1.00 54.00 310 ALA A CA 1
ATOM 2444 C C . ALA A 1 310 ? -28.392 -0.826 15.173 1.00 54.00 310 ALA A C 1
ATOM 2446 O O . ALA A 1 310 ? -28.088 -1.709 15.965 1.00 54.00 310 ALA A O 1
ATOM 2447 N N . GLU A 1 311 ? -27.468 -0.129 14.514 1.00 52.28 311 GLU A N 1
ATOM 2448 C CA . GLU A 1 311 ? -26.078 -0.091 14.978 1.00 52.28 311 GLU A CA 1
ATOM 2449 C C . GLU A 1 311 ? -25.994 0.744 16.262 1.00 52.28 311 GLU A C 1
ATOM 2451 O O . GLU A 1 311 ? -25.364 0.317 17.228 1.00 52.28 311 GLU A O 1
ATOM 2456 N N . GLU A 1 312 ? -26.716 1.868 16.307 1.00 58.16 312 GLU A N 1
ATOM 2457 C CA . GLU A 1 312 ? -26.874 2.706 17.501 1.00 58.16 312 GLU A CA 1
ATOM 2458 C C . GLU A 1 312 ? -27.571 1.932 18.634 1.00 58.16 312 GLU A C 1
ATOM 2460 O O . GLU A 1 312 ? -26.982 1.784 19.703 1.00 58.16 312 GLU A O 1
ATOM 2465 N N . GLU A 1 313 ? -28.739 1.315 18.384 1.00 59.22 313 GLU A N 1
ATOM 2466 C CA . GLU A 1 313 ? -29.431 0.485 19.394 1.00 59.22 313 GLU A CA 1
ATOM 2467 C C . GLU A 1 313 ? -28.565 -0.688 19.891 1.00 59.22 313 GLU A C 1
ATOM 2469 O O . GLU A 1 313 ? -28.557 -1.000 21.078 1.00 59.22 313 GLU A O 1
ATOM 2474 N N . MET A 1 314 ? -27.801 -1.349 19.012 1.00 51.62 314 MET A N 1
ATOM 2475 C CA . MET A 1 314 ? -26.927 -2.459 19.416 1.00 51.62 314 MET A CA 1
ATOM 2476 C C . MET A 1 314 ? -25.723 -1.978 20.233 1.00 51.62 314 MET A C 1
ATOM 2478 O O . MET A 1 314 ? -25.268 -2.691 21.125 1.00 51.62 314 MET A O 1
ATOM 2482 N N . THR A 1 315 ? -25.195 -0.791 19.937 1.00 56.25 315 THR A N 1
ATOM 2483 C CA . THR A 1 315 ? -24.070 -0.210 20.679 1.00 56.25 315 THR A CA 1
ATOM 2484 C C . THR A 1 315 ? -24.502 0.215 22.079 1.00 56.25 315 THR A C 1
ATOM 2486 O O . THR A 1 315 ? -23.767 -0.040 23.032 1.00 56.25 315 THR A O 1
ATOM 2489 N N . GLU A 1 316 ? -25.704 0.776 22.212 1.00 65.88 316 GLU A N 1
ATOM 2490 C CA . GLU A 1 316 ? -26.320 1.093 23.504 1.00 65.88 316 GLU A CA 1
ATOM 2491 C C . GLU A 1 316 ? -26.593 -0.178 24.323 1.00 65.88 316 GLU A C 1
ATOM 2493 O O . GLU A 1 316 ? -26.125 -0.276 25.453 1.00 65.88 316 GLU A O 1
ATOM 2498 N N . LEU A 1 317 ? -27.172 -1.227 23.724 1.00 59.75 317 LEU A N 1
ATOM 2499 C CA . LEU A 1 317 ? -27.369 -2.521 24.400 1.00 59.75 317 LEU A CA 1
ATOM 2500 C C . LEU A 1 317 ? -26.050 -3.174 24.858 1.00 59.75 317 LEU A C 1
ATOM 2502 O O . LEU A 1 317 ? -25.998 -3.828 25.897 1.00 59.75 317 LEU A O 1
ATOM 2506 N N . ILE A 1 318 ? -24.964 -3.028 24.089 1.00 59.66 318 ILE A N 1
ATOM 2507 C CA . ILE A 1 318 ? -23.634 -3.530 24.479 1.00 59.66 318 ILE A CA 1
ATOM 2508 C C . ILE A 1 318 ? -23.046 -2.699 25.627 1.00 59.66 318 ILE A C 1
ATOM 2510 O O . ILE A 1 318 ? -22.379 -3.266 26.493 1.00 59.66 318 ILE A O 1
ATOM 2514 N N . LYS A 1 319 ? -23.258 -1.378 25.635 1.00 67.19 319 LYS A N 1
ATOM 2515 C CA . LYS A 1 319 ? -22.836 -0.506 26.739 1.00 67.19 319 LYS A CA 1
ATOM 2516 C C . LYS A 1 319 ? -23.606 -0.825 28.018 1.00 67.19 319 LYS A C 1
ATOM 2518 O O . LYS A 1 319 ? -22.965 -0.968 29.052 1.00 67.19 319 LYS A O 1
ATOM 2523 N N . GLU A 1 320 ? -24.925 -0.996 27.941 1.00 69.81 320 GLU A N 1
ATOM 2524 C CA . GLU A 1 320 ? -25.760 -1.393 29.082 1.00 69.81 320 GLU A CA 1
ATOM 2525 C C . GLU A 1 320 ? -25.314 -2.740 29.652 1.00 69.81 320 GLU A C 1
ATOM 2527 O O . GLU A 1 320 ? -25.004 -2.828 30.835 1.00 69.81 320 GLU A O 1
ATOM 2532 N N . LYS A 1 321 ? -25.132 -3.759 28.805 1.00 64.06 321 LYS A N 1
ATOM 2533 C CA . LYS A 1 321 ? -24.702 -5.090 29.258 1.00 64.06 321 LYS A CA 1
ATOM 2534 C C . LYS A 1 321 ? -23.295 -5.098 29.869 1.00 64.06 321 LYS A C 1
ATOM 2536 O O . LYS A 1 321 ? -23.039 -5.832 30.813 1.00 64.06 321 LYS A O 1
ATOM 2541 N N . LYS A 1 322 ? -22.379 -4.262 29.365 1.00 58.97 322 LYS A N 1
ATOM 2542 C CA . LYS A 1 322 ? -21.052 -4.061 29.980 1.00 58.97 322 LYS A CA 1
ATOM 2543 C C . LYS A 1 322 ? -21.115 -3.343 31.327 1.00 58.97 322 LYS A C 1
ATOM 2545 O O . LYS A 1 322 ? -20.210 -3.522 32.131 1.00 58.97 322 LYS A O 1
ATOM 2550 N N . LYS A 1 323 ? -22.136 -2.513 31.538 1.00 66.25 323 LYS A N 1
ATOM 2551 C CA . LYS A 1 323 ? -22.382 -1.814 32.801 1.00 66.25 323 LYS A CA 1
ATOM 2552 C C . LYS A 1 323 ? -23.008 -2.751 33.839 1.00 66.25 323 LYS A C 1
ATOM 2554 O O . LYS A 1 323 ? -22.709 -2.614 35.012 1.00 66.25 323 LYS A O 1
ATOM 2559 N N . GLU A 1 324 ? -23.810 -3.721 33.397 1.00 63.88 324 GLU A N 1
ATOM 2560 C CA . GLU A 1 324 ? -24.383 -4.783 34.242 1.00 63.88 324 GLU A CA 1
ATOM 2561 C C . GLU A 1 324 ? -23.380 -5.894 34.609 1.00 63.88 324 GLU A C 1
ATOM 2563 O O . GLU A 1 324 ? -23.497 -6.490 35.671 1.00 63.88 324 GLU A O 1
ATOM 2568 N N . GLU A 1 325 ? -22.395 -6.194 33.753 1.00 58.50 325 GLU A N 1
ATOM 2569 C CA . GLU A 1 325 ? -21.366 -7.227 34.003 1.00 58.50 325 GLU A CA 1
ATOM 2570 C C . GLU A 1 325 ? -20.141 -6.707 34.794 1.00 58.50 325 GLU A C 1
ATOM 2572 O O . GLU A 1 325 ? -19.171 -7.444 34.971 1.00 58.50 325 GLU A O 1
ATOM 2577 N N . GLY A 1 326 ? -20.158 -5.440 35.225 1.00 46.38 326 GLY A N 1
ATOM 2578 C CA . GLY A 1 326 ? -19.034 -4.737 35.854 1.00 46.38 326 GLY A CA 1
ATOM 2579 C C . GLY A 1 326 ? -19.219 -4.348 37.324 1.00 46.38 326 GLY A C 1
ATOM 2580 O O . GLY A 1 326 ? -18.560 -3.396 37.737 1.00 46.38 326 GLY A O 1
ATOM 2581 N N . ASP A 1 327 ? -20.079 -5.042 38.076 1.00 41.91 327 ASP A N 1
ATOM 2582 C CA . ASP A 1 327 ? -20.268 -4.873 39.532 1.00 41.91 327 ASP A CA 1
ATOM 2583 C C . ASP A 1 327 ? -19.883 -6.157 40.293 1.00 41.91 327 ASP A C 1
ATOM 2585 O O . ASP A 1 327 ? -20.369 -7.249 39.900 1.00 41.91 327 ASP A O 1
#

Foldseek 3Di:
DDPPDDVVVLVVVVVCQLPVLLVLLVVLLVLLLVVVLCVVVVVPDDPVSVVSNVVSLVVLVVVLVLVCLVDQENVVSCVVLVLSVLLNDDCVVQVVVLVVCVVVVVVVVSLVSSLVSSLSNSCSSLVSSVVSHDPPPVPAPLSVLVSVLVNLLQVLLSQCCVFVVDRSVVSSVVLVCLLCVVCPVPDQDPGPSNVVSSVVSNVSSVVSVVRVVVRVVVVVVVVVCVVVPPPVLNVVVVVVVVVVVPDDPVVVVVNVVVVVVVVVVPPDPPDPPPDPPPPDDGNDDPVSVVSNPDPVSVVSCVVCVVSVVVVVVVVVVVVVVVVVVPD

Mean predicted aligned error: 14.96 Å

Solvent-accessible surface area (backbone atoms only — not comparable to full-atom values): 18465 Å² total; per-residue (Å²): 134,86,77,80,71,55,71,70,60,51,55,50,52,53,51,49,50,51,53,48,53,32,51,51,28,54,50,48,49,53,47,49,52,54,52,58,48,28,72,80,38,69,93,70,66,57,69,63,57,59,51,50,48,53,52,52,45,51,51,52,40,53,53,50,52,55,53,58,54,68,47,64,38,63,69,60,49,54,69,76,39,46,33,56,54,52,50,53,55,77,61,63,69,58,55,58,53,37,54,52,33,51,74,70,69,34,59,71,57,29,56,53,48,55,50,51,54,53,48,56,38,46,54,10,30,52,44,33,26,64,72,53,51,50,81,88,55,76,83,46,75,61,56,57,52,54,51,53,51,55,51,50,31,53,53,43,14,52,52,31,24,70,53,63,71,47,53,64,68,59,22,43,49,42,28,49,34,41,32,69,69,66,59,86,72,85,66,76,66,84,38,72,66,21,41,52,45,47,53,56,41,41,55,50,21,53,53,46,55,50,49,55,50,50,54,52,50,50,51,54,50,49,64,62,43,68,78,64,68,60,53,69,67,56,54,51,48,50,66,47,57,78,41,57,94,74,64,53,75,70,59,56,50,54,52,52,52,54,53,54,51,52,61,62,66,65,63,70,77,86,73,77,82,72,80,73,73,74,94,75,76,69,64,83,46,76,66,31,53,57,55,64,67,33,71,67,33,46,54,53,44,62,76,49,44,75,62,53,58,50,53,54,53,49,51,51,54,51,52,53,51,54,61,69,73,67,120

=== Feature glossary ===
Key to the feature types in this record:

— What the protein is —

Primary structure: the covalent order of the twenty standard amino acids along the backbone. Two proteins with the same sequence will (almost always) fold to the same structure; two with 30% identity often share a fold but not the details.

Database cross-references. InterPro integrates a dozen domain/family signature databases into unified entries with residue-range hits. GO terms attach function/process/location labels with evidence codes. CATH codes position the fold in a four-level structural taxonomy. Organism is the NCBI-taxonomy species name.

— Where its atoms are —

The mmCIF block holds the 3D Cartesian coordinates of each backbone atom (N, Cα, C, O) in ångströms. mmCIF is the PDB's canonical archive format — a tagged-loop text representation of the atomic model.

Six rendered views show the 3D structure from the faces of a cube — i.e. along ±x, ±y, ±z. Rendering representation is drawn randomly per protein from cartoon (secondary-structure ribbons), sticks (backbone bonds), or molecular surface; coloring is either N→C rainbow (blue at the N-terminus through red at the C-terminus) or one color per chain.

— Local backbone conformation —

DSSP 8-state secondary structure assigns each residue one of H (α-helix), G (3₁₀-helix), I (π-helix), E (extended β-strand), B (isolated β-bridge), T (hydrogen-bonded turn), S (bend), or '-' (coil). The assignment is computed from backbone hydrogen-bond geometry via the Kabsch–Sander algorithm.

P-SEA three-state annotation labels each residue as helix, strand, or coil based purely on the geometry of the Cα trace. It serves as a fallback when the full backbone (and thus DSSP) is unavailable.

The φ/ψ torsion pair specifies the backbone conformation at each residue. φ rotates about the N–Cα bond, ψ about the Cα–C bond. Steric clashes forbid most of the (φ, ψ) plane — the allowed regions (α-helix basin, β-sheet basin, left-handed helix) are the Ramachandran-allowed regions.

— Global shape and packing —

The geometric summary reports three shape descriptors. Rg (radius of gyration) measures how spread out the Cα atoms are about their centre of mass; compact globular proteins have small Rg, elongated or unfolded ones large. Cα contacts (<8 Å, |i−j|>4) count long-range residue pairs in spatial proximity — high for tightly packed folds, near zero for rods or random coil. The bounding-box extents give the protein's footprint along x, y, z in Å.

Accessible surface area quantifies burial. A residue with SASA near zero is packed into the hydrophobic core; one with SASA >100 Å² sits on the surface. Computed here via the Shrake–Rupley numerical algorithm with a 1.4 Å probe.

Plot images: a contact map (which residues are close in 3D, as an N×N binary image), a Ramachandran scatter (backbone torsion angles, revealing secondary-structure composition at a glance), and — for AlphaFold structures — a PAE heatmap (pairwise prediction confidence).

— Structural neighborhood —

The Foldseek 3Di string encodes local tertiary geometry as a 20-letter alphabet — one character per residue — derived from the relative positions of nearby Cα atoms. Unlike the amino-acid sequence, 3Di is a direct function of the 3D structure, so two proteins with the same fold have similar 3Di strings even at low sequence identity.

Nearest PDB neighbors are the top structural matches found by Foldseek when searching this structure against the entire Protein Data Bank. Each hit reports a TM-score (0 to 1; >0.5 almost always implies the same fold) and an E-value. These are *structural* homologs — they may share no detectable sequence similarity.

— Confidence and disorder —

For AlphaFold models, the B-factor field carries pLDDT — the model's own estimate of local accuracy on a 0–100 scale. Regions with pLDDT<50 should be treated as essentially unmodeled; they often correspond to intrinsically disordered segments.

B-factor (Debye–Waller factor) reflects atomic displacement in the crystal lattice. It is an experimental observable (units Å²), not a prediction; low values mean the atom is pinned down, high values mean it moves or is heterogeneous across the crystal.

Predicted aligned error is AlphaFold's pairwise confidence. Unlike pLDDT (per-residue), PAE is per-residue-pair and captures whether two parts of the structure are correctly placed relative to each other. Units are ångströms of expected positional error.